Protein AF-A0A7R9B8L6-F1 (afdb_monomer)

Radius of gyration: 21.7 Å; Cα contacts (8 Å, |Δi|>4): 392; chains: 1; bounding box: 58×44×54 Å

Nearest PDB structures (foldseek):
  7kx8-assembly1_A  TM=9.632E-01  e=1.561E-07  Homo sapiens
  7kx6-assembly2_B  TM=9.162E-01  e=6.843E-08  Homo sapiens
  7uiq-assembly2_B  TM=9.372E-01  e=3.975E-07  Homo sapiens
  7uir-assembly2_B  TM=9.412E-01  e=2.309E-06  Homo sapiens
  4b0g-assembly1_A  TM=9.308E-01  e=1.765E-05  Homo sapiens

Structure (mmCIF, N/CA/C/O backbone):
data_AF-A0A7R9B8L6-F1
#
_entry.id   AF-A0A7R9B8L6-F1
#
loop_
_atom_site.group_PDB
_atom_site.id
_atom_site.type_symbol
_atom_site.label_atom_id
_atom_site.label_alt_id
_atom_site.label_comp_id
_atom_site.label_asym_id
_atom_site.label_entity_id
_atom_site.label_seq_id
_atom_site.pdbx_PDB_ins_code
_atom_site.Cartn_x
_atom_site.Cartn_y
_atom_site.Cartn_z
_atom_site.occupancy
_atom_site.B_iso_or_equiv
_atom_site.auth_seq_id
_atom_site.auth_comp_id
_atom_site.auth_asym_id
_atom_site.auth_atom_id
_atom_site.pdbx_PDB_model_num
ATOM 1 N N . MET A 1 1 ? -1.227 -9.528 -8.368 1.00 51.00 1 MET A N 1
ATOM 2 C CA . MET A 1 1 ? 0.057 -8.836 -8.130 1.00 51.00 1 MET A CA 1
ATOM 3 C C . MET A 1 1 ? 1.072 -9.884 -7.707 1.00 51.00 1 MET A C 1
ATOM 5 O O . MET A 1 1 ? 0.742 -10.692 -6.848 1.00 51.00 1 MET A O 1
ATOM 9 N N . ILE A 1 2 ? 2.234 -9.946 -8.355 1.00 60.56 2 ILE A N 1
ATOM 10 C CA . ILE A 1 2 ? 3.288 -10.919 -8.033 1.00 60.56 2 ILE A CA 1
ATOM 11 C C . ILE A 1 2 ? 4.348 -10.179 -7.220 1.00 60.56 2 ILE A C 1
ATOM 13 O O . ILE A 1 2 ? 4.865 -9.167 -7.683 1.00 60.56 2 ILE A O 1
ATOM 17 N N . PHE A 1 3 ? 4.664 -10.670 -6.021 1.00 65.38 3 PHE A N 1
ATOM 18 C CA . PHE A 1 3 ? 5.821 -10.190 -5.268 1.00 65.38 3 PHE A CA 1
ATOM 19 C C . PHE A 1 3 ? 7.019 -11.059 -5.609 1.00 65.38 3 PHE A C 1
ATOM 21 O O . PHE A 1 3 ? 6.990 -12.265 -5.368 1.00 65.38 3 PHE A O 1
ATOM 28 N N . SER A 1 4 ? 8.067 -10.439 -6.135 1.00 70.38 4 SER A N 1
ATOM 29 C CA . SER A 1 4 ? 9.362 -11.084 -6.299 1.00 70.38 4 SER A CA 1
ATOM 30 C C . SER A 1 4 ? 10.323 -10.484 -5.292 1.00 70.38 4 SER A C 1
ATOM 32 O O . SER A 1 4 ? 10.659 -9.305 -5.372 1.00 70.38 4 SER A O 1
ATOM 34 N N . GLU A 1 5 ? 10.734 -11.287 -4.317 1.00 77.81 5 GLU A N 1
ATOM 35 C CA . GLU A 1 5 ? 11.759 -10.873 -3.369 1.00 77.81 5 GLU A CA 1
ATOM 36 C C . GLU A 1 5 ? 13.133 -10.971 -4.036 1.00 77.81 5 GLU A C 1
ATOM 38 O O . GLU A 1 5 ? 13.531 -12.029 -4.533 1.00 77.81 5 GLU A O 1
ATOM 43 N N . MET A 1 6 ? 13.857 -9.855 -4.049 1.00 76.94 6 MET A N 1
ATOM 44 C CA . MET A 1 6 ? 15.183 -9.780 -4.643 1.00 76.94 6 MET A CA 1
ATOM 45 C C . MET A 1 6 ? 16.258 -10.182 -3.626 1.00 76.94 6 MET A C 1
ATOM 47 O O . MET A 1 6 ? 16.648 -9.389 -2.776 1.00 76.94 6 MET A O 1
ATOM 51 N N . ARG A 1 7 ? 16.726 -11.430 -3.708 1.00 80.81 7 ARG A N 1
ATOM 52 C CA . ARG A 1 7 ? 17.780 -12.029 -2.866 1.00 80.81 7 ARG A CA 1
ATOM 53 C C . ARG A 1 7 ? 19.149 -12.148 -3.555 1.00 80.81 7 ARG A C 1
ATOM 55 O O . ARG A 1 7 ? 20.151 -12.291 -2.867 1.00 80.81 7 ARG A O 1
ATOM 62 N N . LYS A 1 8 ? 19.189 -12.139 -4.890 1.00 84.62 8 LYS A N 1
ATOM 63 C CA . LYS A 1 8 ? 20.407 -12.065 -5.720 1.00 84.62 8 LYS A CA 1
ATOM 64 C C . LYS A 1 8 ? 20.845 -10.613 -5.952 1.00 84.62 8 LYS A C 1
ATOM 66 O O . LYS A 1 8 ? 20.026 -9.699 -5.877 1.00 84.62 8 LYS A O 1
ATOM 71 N N . ASP A 1 9 ? 22.109 -10.431 -6.325 1.00 85.94 9 ASP A N 1
ATOM 72 C CA . ASP A 1 9 ? 22.663 -9.115 -6.678 1.00 85.94 9 ASP A CA 1
ATOM 73 C C . ASP A 1 9 ? 22.137 -8.566 -8.010 1.00 85.94 9 ASP A C 1
ATOM 75 O O . ASP A 1 9 ? 22.170 -7.356 -8.225 1.00 85.94 9 ASP A O 1
ATOM 79 N N . GLU A 1 10 ? 21.624 -9.430 -8.889 1.00 92.06 10 GLU A N 1
ATOM 80 C CA . GLU A 1 10 ? 20.979 -9.057 -10.147 1.00 92.06 10 GLU A CA 1
ATOM 81 C C . GLU A 1 10 ? 19.772 -9.961 -10.429 1.00 92.06 10 GLU A C 1
ATOM 83 O O . GLU A 1 10 ? 19.809 -11.170 -10.185 1.00 92.06 10 GLU A O 1
ATOM 88 N N . TYR A 1 11 ? 18.710 -9.357 -10.962 1.00 94.06 11 TYR A N 1
ATOM 89 C CA . TYR A 1 11 ? 17.531 -10.033 -11.490 1.00 94.06 11 TYR A CA 1
ATOM 90 C C . TYR A 1 11 ? 17.242 -9.549 -12.902 1.00 94.06 11 TYR A C 1
ATOM 92 O O . TYR A 1 11 ? 17.032 -8.354 -13.117 1.00 94.06 11 TYR A O 1
ATOM 100 N N . CYS A 1 12 ? 17.155 -10.478 -13.851 1.00 94.75 12 CYS A N 1
ATOM 101 C CA . CYS A 1 12 ? 16.602 -10.187 -15.166 1.00 94.75 12 CYS A CA 1
ATOM 102 C C . CYS A 1 12 ? 15.072 -10.256 -15.141 1.00 94.75 12 CYS A C 1
ATOM 104 O O . CYS A 1 12 ? 14.489 -11.173 -14.554 1.00 94.75 12 CYS A O 1
ATOM 106 N N . VAL A 1 13 ? 14.430 -9.345 -15.872 1.00 94.12 13 VAL A N 1
ATOM 107 C CA . VAL A 1 13 ? 13.005 -9.387 -16.194 1.00 94.12 13 VAL A CA 1
ATOM 108 C C . VAL A 1 13 ? 12.822 -9.408 -17.707 1.00 94.12 13 VAL A C 1
ATOM 110 O O . VAL A 1 13 ? 13.434 -8.626 -18.438 1.00 94.12 13 VAL A O 1
ATOM 113 N N . GLY A 1 14 ? 11.950 -10.282 -18.199 1.00 93.31 14 GLY A N 1
ATOM 114 C CA . GLY A 1 14 ? 11.607 -10.323 -19.616 1.00 93.31 14 GLY A CA 1
ATOM 115 C C . GLY A 1 14 ? 10.613 -11.425 -19.951 1.00 93.31 14 GLY A C 1
ATOM 116 O O . GLY A 1 14 ? 10.022 -12.028 -19.057 1.00 93.31 14 GLY A O 1
ATOM 117 N N . ARG A 1 15 ? 10.393 -11.676 -21.244 1.00 90.88 15 ARG A N 1
ATOM 118 C CA . ARG A 1 15 ? 9.449 -12.722 -21.680 1.00 90.88 15 ARG A CA 1
ATOM 119 C C . ARG A 1 15 ? 10.023 -14.143 -21.638 1.00 90.88 15 ARG A C 1
ATOM 121 O O . ARG A 1 15 ? 9.255 -15.090 -21.716 1.00 90.88 15 ARG A O 1
ATOM 128 N N . GLU A 1 16 ? 11.347 -14.310 -21.569 1.00 89.38 16 GLU A N 1
ATOM 129 C CA . GLU A 1 16 ? 11.988 -15.634 -21.597 1.00 89.38 16 GLU A CA 1
ATOM 130 C C . GLU A 1 16 ? 13.433 -15.581 -21.071 1.00 89.38 16 GLU A C 1
ATOM 132 O O . GLU A 1 16 ? 14.156 -14.621 -21.332 1.00 89.38 16 GLU A O 1
ATOM 137 N N . GLY A 1 17 ? 13.894 -16.636 -20.388 1.00 89.50 17 GLY A N 1
ATOM 138 C CA . GLY A 1 17 ? 15.309 -16.784 -20.011 1.00 89.50 17 GLY A CA 1
ATOM 139 C C . GLY A 1 17 ? 15.802 -15.773 -18.967 1.00 89.50 17 GLY A C 1
ATOM 140 O O . GLY A 1 17 ? 16.981 -15.412 -18.972 1.00 89.50 17 GLY A O 1
ATOM 141 N N . CYS A 1 18 ? 14.897 -15.306 -18.103 1.00 92.12 18 CYS A N 1
ATOM 142 C CA . CYS A 1 18 ? 15.139 -14.338 -17.032 1.00 92.12 18 CYS A CA 1
ATOM 143 C C . CYS A 1 18 ? 14.616 -14.861 -15.690 1.00 92.12 18 CYS A C 1
ATOM 145 O O . CYS A 1 18 ? 13.819 -15.797 -15.657 1.00 92.12 18 CYS A O 1
ATOM 147 N N . ASP A 1 19 ? 15.063 -14.255 -14.587 1.00 92.69 19 ASP A N 1
ATOM 148 C CA . ASP A 1 19 ? 14.644 -14.633 -13.232 1.00 92.69 19 ASP A CA 1
ATOM 149 C C . ASP A 1 19 ? 13.149 -14.396 -13.005 1.00 92.69 19 ASP A C 1
ATOM 151 O O . ASP A 1 19 ? 12.487 -15.191 -12.340 1.00 92.69 19 ASP A O 1
ATOM 155 N N . LEU A 1 20 ? 12.615 -13.315 -13.581 1.00 90.44 20 LEU A N 1
ATOM 156 C CA . LEU A 1 20 ? 11.189 -13.029 -13.605 1.00 90.44 20 LEU A CA 1
ATOM 157 C C . LEU A 1 20 ? 10.683 -13.053 -15.046 1.00 90.44 20 LEU A C 1
ATOM 159 O O . LEU A 1 20 ? 11.009 -12.183 -15.859 1.00 90.44 20 LEU A O 1
ATOM 163 N N . ILE A 1 21 ? 9.871 -14.067 -15.340 1.00 89.88 21 ILE A N 1
ATOM 164 C CA . ILE A 1 21 ? 9.239 -14.254 -16.644 1.00 89.88 21 ILE A CA 1
ATOM 165 C C . ILE A 1 21 ? 7.840 -13.641 -16.607 1.00 89.88 21 ILE A C 1
ATOM 167 O O . ILE A 1 21 ? 7.003 -14.009 -15.782 1.00 89.88 21 ILE A O 1
ATOM 171 N N . LEU A 1 22 ? 7.595 -12.685 -17.500 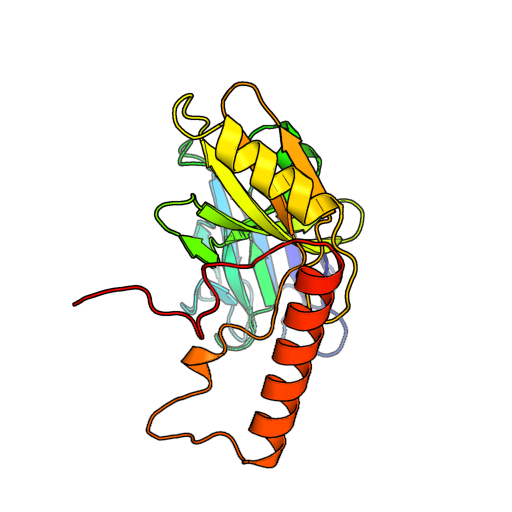1.00 86.19 22 LEU A N 1
ATOM 172 C CA . LEU A 1 22 ? 6.285 -12.061 -17.665 1.00 86.19 22 LEU A CA 1
ATOM 173 C C . LEU A 1 22 ? 5.303 -13.036 -18.345 1.00 86.19 22 LEU A C 1
ATOM 175 O O . LEU A 1 22 ? 5.695 -13.711 -19.296 1.00 86.19 22 LEU A O 1
ATOM 179 N N . PRO A 1 23 ? 4.032 -13.112 -17.902 1.00 76.12 23 PRO A N 1
ATOM 180 C CA . PRO A 1 23 ? 3.039 -13.999 -18.511 1.00 76.12 23 PRO A CA 1
ATOM 181 C C . PRO A 1 23 ? 2.788 -13.652 -19.991 1.00 76.12 23 PRO A C 1
ATOM 183 O O . PRO A 1 23 ? 2.851 -12.484 -20.373 1.00 76.12 23 PRO A O 1
ATOM 186 N N . GLU A 1 24 ? 2.460 -14.668 -20.801 1.00 60.25 24 GLU A N 1
ATOM 187 C CA . GLU A 1 24 ? 2.504 -14.734 -22.284 1.00 60.25 24 GLU A CA 1
ATOM 188 C C . GLU A 1 24 ? 1.758 -13.651 -23.105 1.00 60.25 24 GLU A C 1
ATOM 190 O O . GLU A 1 24 ? 1.757 -13.695 -24.332 1.00 60.25 24 GLU A O 1
ATOM 195 N N . LYS A 1 25 ? 1.160 -12.621 -22.498 1.00 57.03 25 LYS A N 1
ATOM 196 C CA . LYS A 1 25 ? 0.416 -11.561 -23.211 1.00 57.03 25 LYS A CA 1
ATOM 197 C C . LYS A 1 25 ? 1.256 -10.348 -23.634 1.00 57.03 25 LYS A C 1
ATOM 199 O O . LYS A 1 25 ? 0.701 -9.342 -24.063 1.00 57.03 25 LYS A O 1
ATOM 204 N N . THR A 1 26 ? 2.581 -10.419 -23.546 1.00 67.56 26 THR A N 1
ATOM 205 C CA . THR A 1 26 ? 3.478 -9.280 -23.791 1.00 67.56 26 THR A CA 1
ATOM 206 C C . THR A 1 26 ? 4.388 -9.498 -25.005 1.00 67.56 26 THR A C 1
ATOM 208 O O . THR A 1 26 ? 5.608 -9.414 -24.910 1.00 67.56 26 THR A O 1
ATOM 211 N N . ALA A 1 27 ? 3.823 -9.752 -26.193 1.00 69.12 27 ALA A N 1
ATOM 212 C CA . ALA A 1 27 ? 4.614 -9.964 -27.420 1.00 69.12 27 ALA A CA 1
ATOM 213 C C . ALA A 1 27 ? 5.632 -8.832 -27.703 1.00 69.12 27 ALA A C 1
ATOM 215 O O . ALA A 1 27 ? 6.720 -9.087 -28.225 1.00 69.12 27 ALA A O 1
ATOM 216 N N . ASN A 1 28 ? 5.308 -7.606 -27.274 1.00 86.75 28 ASN A N 1
ATOM 217 C CA . ASN A 1 28 ? 6.140 -6.409 -27.416 1.00 86.75 28 ASN A CA 1
ATOM 218 C C . ASN A 1 28 ? 7.217 -6.258 -26.324 1.00 86.75 28 ASN A C 1
ATOM 220 O O . ASN A 1 28 ? 7.986 -5.301 -26.346 1.00 86.75 28 ASN A O 1
ATOM 224 N N . VAL A 1 29 ? 7.317 -7.187 -25.376 1.00 90.69 29 VAL A N 1
ATOM 225 C CA . VAL A 1 29 ? 8.379 -7.208 -24.368 1.00 90.69 29 VAL A CA 1
ATOM 226 C C . VAL A 1 29 ? 9.552 -8.044 -24.889 1.00 90.69 29 VAL A C 1
ATOM 228 O O . VAL A 1 29 ? 9.390 -9.177 -25.341 1.00 90.69 29 VAL A O 1
ATOM 231 N N . SER A 1 30 ? 10.767 -7.495 -24.817 1.00 93.44 30 SER A N 1
ATOM 232 C CA . SER A 1 30 ? 12.005 -8.211 -25.150 1.00 93.44 30 SER A CA 1
ATOM 233 C C . SER A 1 30 ? 12.222 -9.483 -24.313 1.00 93.44 30 SER A C 1
ATOM 235 O O . SER A 1 30 ? 11.807 -9.565 -23.158 1.00 93.44 30 SER A O 1
ATOM 237 N N . ARG A 1 31 ? 12.950 -10.466 -24.878 1.00 92.50 31 ARG A N 1
ATOM 238 C CA . ARG A 1 31 ? 13.378 -11.699 -24.170 1.00 92.50 31 ARG A CA 1
ATOM 239 C C . ARG A 1 31 ? 14.024 -11.377 -22.827 1.00 92.50 31 ARG A C 1
ATOM 241 O O . ARG A 1 31 ? 13.544 -11.842 -21.805 1.00 92.50 31 ARG A O 1
ATOM 248 N N . LYS A 1 32 ? 15.017 -10.488 -22.858 1.00 94.38 32 LYS A N 1
ATOM 249 C CA . LYS A 1 32 ? 15.552 -9.774 -21.697 1.00 94.38 32 LYS A CA 1
ATOM 250 C C . LYS A 1 32 ? 15.162 -8.311 -21.861 1.00 94.38 32 LYS A C 1
ATOM 252 O O . LYS A 1 32 ? 15.563 -7.704 -22.852 1.00 94.38 32 LYS A O 1
ATOM 257 N N . HIS A 1 33 ? 14.310 -7.793 -20.985 1.00 95.62 33 HIS A N 1
ATOM 258 C CA . HIS A 1 33 ? 13.732 -6.456 -21.121 1.00 95.62 33 HIS A CA 1
ATOM 259 C C . HIS A 1 33 ? 14.502 -5.439 -20.291 1.00 95.62 33 HIS A C 1
ATOM 261 O O . HIS A 1 33 ? 15.013 -4.470 -20.833 1.00 95.62 33 HIS A O 1
ATOM 267 N N . PHE A 1 34 ? 14.665 -5.709 -19.003 1.00 96.94 34 PHE A N 1
ATOM 268 C CA . PHE A 1 34 ? 15.520 -4.931 -18.117 1.00 96.94 34 PHE A CA 1
ATOM 269 C C . PHE A 1 34 ? 16.146 -5.857 -17.076 1.00 96.94 34 PHE A C 1
ATOM 271 O O . PHE A 1 34 ? 15.701 -6.995 -16.895 1.00 96.94 34 PHE A O 1
ATOM 278 N N . SER A 1 35 ? 17.177 -5.381 -16.388 1.00 96.56 35 SER A N 1
ATOM 279 C CA . SER A 1 35 ? 17.629 -5.998 -15.145 1.00 96.56 35 SER A CA 1
ATOM 280 C C . SER A 1 35 ? 17.619 -4.992 -14.008 1.00 96.56 35 SER A C 1
ATOM 282 O O . SER A 1 35 ? 17.772 -3.789 -14.221 1.00 96.56 35 SER A O 1
ATOM 284 N N . VAL A 1 36 ? 17.393 -5.488 -12.796 1.00 95.62 36 VAL A N 1
ATOM 285 C CA . VAL A 1 36 ? 17.579 -4.716 -11.570 1.00 95.62 36 VAL A CA 1
ATOM 286 C C . VAL A 1 36 ? 18.743 -5.328 -10.823 1.00 95.62 36 VAL A C 1
ATOM 288 O O . VAL A 1 36 ? 18.747 -6.534 -10.573 1.00 95.62 36 VAL A O 1
ATOM 291 N N . SER A 1 37 ? 19.724 -4.509 -10.472 1.00 93.75 37 SER A N 1
ATOM 292 C CA . SER A 1 37 ? 20.927 -4.965 -9.790 1.00 93.75 37 SER A CA 1
ATOM 293 C C . SER A 1 37 ? 21.381 -4.003 -8.707 1.00 93.75 37 SER A C 1
ATOM 295 O O . SER A 1 37 ? 20.981 -2.836 -8.660 1.00 93.75 37 SER A O 1
ATOM 297 N N . ARG A 1 38 ? 22.214 -4.510 -7.799 1.00 89.31 38 ARG A N 1
ATOM 298 C CA . ARG A 1 38 ? 22.870 -3.709 -6.772 1.00 89.31 38 ARG A CA 1
ATOM 299 C C . ARG A 1 38 ? 24.265 -3.306 -7.245 1.00 89.31 38 ARG A C 1
ATOM 301 O O . ARG A 1 38 ? 25.116 -4.159 -7.466 1.00 89.31 38 ARG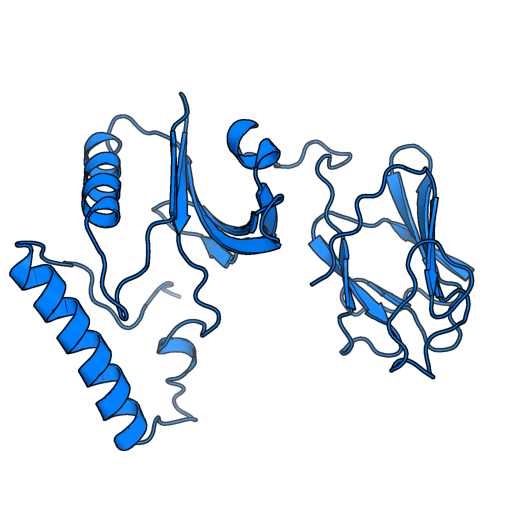 A O 1
ATOM 308 N N . VAL A 1 39 ? 24.508 -2.004 -7.357 1.00 88.38 39 VAL A N 1
ATOM 309 C CA . VAL A 1 39 ? 25.796 -1.418 -7.755 1.00 88.38 39 VAL A CA 1
ATOM 310 C C . VAL A 1 39 ? 26.192 -0.383 -6.707 1.00 88.38 39 VAL A C 1
ATOM 312 O O . VAL A 1 39 ? 25.434 0.548 -6.436 1.00 88.38 39 VAL A O 1
ATOM 315 N N . ASP A 1 40 ? 27.348 -0.571 -6.066 1.00 85.19 40 ASP A N 1
ATOM 316 C CA . ASP A 1 40 ? 27.893 0.326 -5.032 1.00 85.19 40 ASP A CA 1
ATOM 317 C C . ASP A 1 40 ? 26.889 0.679 -3.919 1.00 85.19 40 ASP A C 1
ATOM 319 O O . ASP A 1 40 ? 26.718 1.830 -3.515 1.00 85.19 40 ASP A O 1
ATOM 323 N N . GLY A 1 41 ? 26.150 -0.329 -3.447 1.00 79.25 41 GLY A N 1
ATOM 324 C CA . GLY A 1 41 ? 25.147 -0.169 -2.392 1.00 79.25 41 GLY A CA 1
ATOM 325 C C . GLY A 1 41 ? 23.833 0.480 -2.840 1.00 79.25 41 GLY A C 1
ATOM 326 O O . GLY A 1 41 ? 22.891 0.508 -2.048 1.00 79.25 41 GLY A O 1
ATOM 327 N N . ARG A 1 42 ? 23.727 0.931 -4.094 1.00 84.31 42 ARG A N 1
ATOM 328 C CA . ARG A 1 42 ? 22.505 1.476 -4.699 1.00 84.31 42 ARG A CA 1
ATOM 329 C C . ARG A 1 42 ? 21.834 0.426 -5.570 1.00 84.31 42 ARG A C 1
ATOM 331 O O . ARG A 1 42 ? 22.498 -0.435 -6.137 1.00 84.31 42 ARG A O 1
ATOM 338 N N . ILE A 1 43 ? 20.514 0.502 -5.677 1.00 90.25 43 ILE A N 1
ATOM 339 C CA . ILE A 1 43 ? 19.751 -0.367 -6.571 1.00 90.25 43 ILE A CA 1
ATOM 340 C C . ILE A 1 43 ? 19.503 0.406 -7.860 1.00 90.25 43 ILE A C 1
ATOM 342 O O . ILE A 1 43 ? 19.099 1.570 -7.824 1.00 90.25 43 ILE A O 1
ATOM 346 N N . VAL A 1 44 ? 19.807 -0.217 -8.991 1.00 94.62 44 VAL A N 1
ATOM 347 C CA . VAL A 1 44 ? 19.708 0.394 -10.314 1.00 94.62 44 VAL A CA 1
ATOM 348 C C . VAL A 1 44 ? 18.914 -0.500 -11.253 1.00 94.62 44 VAL A C 1
ATOM 350 O O . VAL A 1 44 ? 18.953 -1.724 -11.137 1.00 94.62 44 VAL A O 1
ATOM 353 N N . LEU A 1 45 ? 18.213 0.118 -12.197 1.00 97.56 45 LEU A N 1
ATOM 354 C CA . LEU A 1 45 ? 17.579 -0.544 -13.326 1.00 97.56 45 LEU A CA 1
ATOM 355 C C . LEU A 1 45 ? 18.409 -0.285 -14.575 1.00 97.56 45 LEU A C 1
ATOM 357 O O . LEU A 1 45 ? 18.717 0.869 -14.874 1.00 97.56 45 LEU A O 1
ATOM 361 N N . LYS A 1 46 ? 18.730 -1.344 -15.318 1.00 97.81 46 LYS A N 1
ATOM 362 C CA . LYS A 1 46 ? 19.343 -1.263 -16.643 1.00 97.81 46 LYS A CA 1
ATOM 363 C C . LYS A 1 46 ? 18.363 -1.725 -17.713 1.00 97.81 46 LYS A C 1
ATOM 365 O O . LYS A 1 46 ? 17.858 -2.844 -17.642 1.00 97.81 46 LYS A O 1
ATOM 370 N N . ASP A 1 47 ? 18.121 -0.873 -18.701 1.00 97.81 47 ASP A N 1
ATOM 371 C CA . ASP A 1 47 ? 17.187 -1.143 -19.791 1.00 97.81 47 ASP A CA 1
ATOM 372 C C . ASP A 1 47 ? 17.897 -1.824 -20.973 1.00 97.81 47 ASP A C 1
ATOM 374 O O . ASP A 1 47 ? 18.884 -1.321 -21.506 1.00 97.81 47 ASP A O 1
ATOM 378 N N . TRP A 1 48 ? 17.380 -2.977 -21.394 1.00 96.44 48 TRP A N 1
ATOM 379 C CA . TRP A 1 48 ? 17.836 -3.744 -22.562 1.00 96.44 48 TRP A CA 1
ATOM 380 C C . TRP A 1 48 ? 16.754 -3.835 -23.648 1.00 96.44 48 TRP A C 1
ATOM 382 O O . TRP A 1 48 ? 16.901 -4.557 -24.643 1.00 96.44 48 TRP A O 1
ATOM 392 N N . SER A 1 49 ? 15.627 -3.164 -23.431 1.00 95.75 49 SER A N 1
ATOM 393 C CA . SER A 1 49 ? 14.412 -3.328 -24.206 1.00 95.75 49 SER A CA 1
ATOM 394 C C . SER A 1 49 ? 14.535 -2.723 -25.605 1.00 95.75 49 SER A C 1
ATOM 396 O O . SER A 1 49 ? 15.360 -1.852 -25.877 1.00 95.75 49 SER A O 1
ATOM 398 N N . LEU A 1 50 ? 13.712 -3.232 -26.526 1.00 93.94 50 LEU A N 1
ATOM 399 C CA . LEU A 1 50 ? 13.565 -2.644 -27.860 1.00 93.94 50 LEU A CA 1
ATOM 400 C C . LEU A 1 50 ? 12.477 -1.566 -27.896 1.00 93.94 50 LEU A C 1
ATOM 402 O O . LEU A 1 50 ? 12.592 -0.624 -28.666 1.00 93.94 50 LEU A O 1
ATOM 406 N N . ASN A 1 51 ? 11.430 -1.744 -27.085 1.00 93.00 51 ASN A N 1
ATOM 407 C CA . ASN A 1 51 ? 10.220 -0.919 -27.090 1.00 93.00 51 ASN A CA 1
ATOM 408 C C . ASN A 1 51 ? 10.120 -0.000 -25.859 1.00 93.00 51 ASN A C 1
ATOM 410 O O . ASN A 1 51 ? 9.068 0.576 -25.624 1.00 93.00 51 ASN A O 1
ATOM 414 N N . GLY A 1 52 ? 11.191 0.110 -25.072 1.00 95.06 52 GLY A N 1
ATOM 415 C CA . GLY A 1 52 ? 11.295 1.040 -23.954 1.00 95.06 52 GLY A CA 1
ATOM 416 C C . GLY A 1 52 ? 10.932 0.439 -22.596 1.00 95.06 52 GLY A C 1
ATOM 417 O O . GLY A 1 52 ? 9.907 -0.231 -22.430 1.00 95.06 52 GLY A O 1
ATOM 418 N N . THR A 1 53 ? 11.771 0.751 -21.608 1.00 97.62 53 THR A N 1
ATOM 419 C CA . THR A 1 53 ? 11.447 0.673 -20.182 1.00 97.62 53 THR A CA 1
ATOM 420 C C . THR A 1 53 ? 11.279 2.090 -19.641 1.00 97.62 53 THR A C 1
ATOM 422 O O . THR A 1 53 ? 12.097 2.969 -19.917 1.00 97.62 53 THR A O 1
ATOM 425 N N . TYR A 1 54 ? 10.249 2.315 -18.830 1.00 97.81 54 TYR A N 1
ATOM 426 C CA . TYR A 1 54 ? 9.938 3.619 -18.250 1.00 97.81 54 TYR A CA 1
ATOM 427 C C . TYR A 1 54 ? 9.970 3.533 -16.727 1.00 97.81 54 TYR A C 1
ATOM 429 O O . TYR A 1 54 ? 9.389 2.616 -16.148 1.00 97.81 54 TYR A O 1
ATOM 437 N N . VAL A 1 55 ? 10.602 4.508 -16.076 1.00 97.38 55 VAL A N 1
ATOM 438 C CA . VAL A 1 55 ? 10.580 4.675 -14.616 1.00 97.38 55 VAL A CA 1
ATOM 439 C C . VAL A 1 55 ? 9.873 5.986 -14.297 1.00 97.38 55 VAL A C 1
ATOM 441 O O . VAL A 1 55 ? 10.274 7.045 -14.776 1.00 97.38 55 VAL A O 1
ATOM 444 N N . ASN A 1 56 ? 8.782 5.916 -13.530 1.00 94.31 56 ASN A N 1
ATOM 445 C CA . ASN A 1 56 ? 7.911 7.054 -13.208 1.00 94.31 56 ASN A CA 1
ATOM 446 C C . ASN A 1 56 ? 7.474 7.850 -14.458 1.00 94.31 56 ASN A C 1
ATOM 448 O O . ASN A 1 56 ? 7.449 9.077 -14.457 1.00 94.31 56 ASN A O 1
ATOM 452 N N . GLY A 1 57 ? 7.168 7.138 -15.550 1.00 94.31 57 GLY A N 1
ATOM 453 C CA . GLY A 1 57 ? 6.741 7.720 -16.829 1.00 94.31 57 GLY A CA 1
ATOM 454 C C . GLY A 1 57 ? 7.869 8.262 -17.715 1.00 94.31 57 GLY A C 1
ATOM 455 O O . GLY A 1 57 ? 7.614 8.596 -18.866 1.00 94.31 57 GLY A O 1
ATOM 456 N N . THR A 1 58 ? 9.111 8.314 -17.227 1.00 97.00 58 THR A N 1
ATOM 457 C CA . THR A 1 58 ? 10.270 8.755 -18.019 1.00 97.00 58 THR A CA 1
ATOM 458 C C . THR A 1 58 ? 10.963 7.556 -18.651 1.00 97.00 58 THR A C 1
ATOM 460 O O . THR A 1 58 ? 11.266 6.584 -17.958 1.00 97.00 58 THR A O 1
ATOM 463 N N . GLU A 1 59 ? 11.220 7.614 -19.958 1.00 97.44 59 GLU A N 1
ATOM 464 C CA . GLU A 1 59 ? 11.941 6.555 -20.670 1.00 97.44 59 GLU A CA 1
ATOM 465 C C . GLU A 1 59 ? 13.392 6.465 -20.182 1.00 97.44 59 GLU A C 1
ATOM 467 O O . GLU A 1 59 ? 14.094 7.473 -20.078 1.00 97.44 59 GLU A O 1
ATOM 472 N N . VAL A 1 60 ? 13.849 5.250 -19.878 1.00 97.94 60 VAL A N 1
ATOM 473 C CA . VAL A 1 60 ? 15.230 4.989 -19.449 1.00 97.94 60 VAL A CA 1
ATOM 474 C C . VAL A 1 60 ? 16.174 5.014 -20.649 1.00 97.94 60 VAL A C 1
ATOM 476 O O . VAL A 1 60 ? 17.231 5.650 -20.600 1.00 97.94 60 VAL A O 1
ATOM 479 N N . GLY A 1 61 ? 15.763 4.353 -21.732 1.00 96.62 61 GLY A N 1
ATOM 480 C CA . GLY A 1 61 ? 16.504 4.228 -22.978 1.00 96.62 61 GLY A CA 1
ATOM 481 C C . GLY A 1 61 ? 17.416 3.003 -22.994 1.00 96.62 61 GLY A C 1
ATOM 482 O O . GLY A 1 61 ? 18.072 2.664 -22.009 1.00 96.62 61 GLY A O 1
ATOM 483 N N . LYS A 1 62 ? 17.496 2.347 -24.151 1.00 96.81 62 LYS A N 1
ATOM 484 C CA . LYS A 1 62 ? 18.290 1.129 -24.331 1.00 96.81 62 LYS A CA 1
ATOM 485 C C . LYS A 1 62 ? 19.761 1.325 -23.935 1.00 96.81 62 LYS A C 1
ATOM 487 O O . LYS A 1 62 ? 20.384 2.328 -24.278 1.00 96.81 62 LYS A O 1
ATOM 492 N N . ASP A 1 63 ? 20.306 0.339 -23.225 1.00 96.56 63 ASP A N 1
ATOM 493 C CA . ASP A 1 63 ? 21.665 0.281 -22.671 1.00 96.56 63 ASP A CA 1
ATOM 494 C C . ASP A 1 63 ? 21.965 1.339 -21.591 1.00 96.56 63 ASP A C 1
ATOM 496 O O . ASP A 1 63 ? 23.105 1.455 -21.125 1.00 96.56 63 ASP A O 1
ATOM 500 N N . ARG A 1 64 ? 20.951 2.090 -21.143 1.00 97.88 64 ARG A N 1
ATOM 501 C CA . ARG A 1 64 ? 21.066 3.068 -20.057 1.00 97.88 64 ARG A CA 1
ATOM 502 C C . ARG A 1 64 ? 20.712 2.441 -18.716 1.00 97.88 64 ARG A C 1
ATOM 504 O O . ARG A 1 64 ? 19.970 1.465 -18.621 1.00 97.88 64 ARG A O 1
ATOM 511 N N . THR A 1 65 ? 21.246 3.060 -17.669 1.00 97.12 65 THR A N 1
ATOM 512 C CA . THR A 1 65 ? 21.021 2.674 -16.280 1.00 97.12 65 THR A CA 1
ATOM 513 C C . THR A 1 65 ? 20.501 3.870 -15.497 1.00 97.12 65 THR A C 1
ATOM 515 O O . THR A 1 65 ? 21.041 4.971 -15.620 1.00 97.12 65 THR A O 1
ATOM 518 N N . VAL A 1 66 ? 19.493 3.647 -14.658 1.00 96.88 66 VAL A N 1
ATOM 519 C CA . VAL A 1 66 ? 18.936 4.649 -13.740 1.00 96.88 66 VAL A CA 1
ATOM 520 C C . VAL A 1 66 ? 18.875 4.096 -12.314 1.00 96.88 66 VAL A C 1
ATOM 522 O O . VAL A 1 66 ? 18.684 2.893 -12.136 1.00 96.88 66 VAL A O 1
ATOM 525 N N . PRO A 1 67 ? 19.051 4.929 -11.275 1.00 94.56 67 PRO A N 1
ATOM 526 C CA . PRO A 1 67 ? 18.817 4.500 -9.900 1.00 94.56 67 PRO A CA 1
ATOM 527 C C . PRO A 1 67 ? 17.323 4.255 -9.660 1.00 94.56 67 PRO A C 1
ATOM 529 O O . PRO A 1 67 ? 16.503 5.055 -10.103 1.00 94.56 67 PRO A O 1
ATOM 532 N N . LEU A 1 68 ? 16.992 3.199 -8.915 1.00 92.31 68 LEU A N 1
ATOM 533 C CA . LEU A 1 68 ? 15.641 2.953 -8.412 1.00 92.31 68 LEU A CA 1
ATOM 534 C C . LEU A 1 68 ? 15.509 3.400 -6.954 1.00 92.31 68 LEU A C 1
ATOM 536 O O . LEU A 1 68 ? 16.405 3.194 -6.129 1.00 92.31 68 LEU A O 1
ATOM 540 N N . ARG A 1 69 ? 14.362 3.989 -6.631 1.00 89.31 69 ARG A N 1
ATOM 541 C CA . ARG A 1 69 ? 13.953 4.450 -5.302 1.00 89.31 69 ARG A CA 1
ATOM 542 C C . ARG A 1 69 ? 12.705 3.706 -4.848 1.00 89.31 69 ARG A C 1
ATOM 544 O O . ARG A 1 69 ? 11.947 3.200 -5.668 1.00 89.31 69 ARG A O 1
ATOM 551 N N . HIS A 1 70 ? 12.498 3.643 -3.531 1.00 85.56 70 HIS A N 1
ATOM 552 C CA . HIS A 1 70 ? 11.280 3.070 -2.960 1.00 85.56 70 HIS A CA 1
ATOM 553 C C . HIS A 1 70 ? 10.042 3.665 -3.651 1.00 85.56 70 HIS A C 1
ATOM 555 O O . HIS A 1 70 ? 9.968 4.880 -3.818 1.00 85.56 70 HIS A O 1
ATOM 561 N N . ASN A 1 71 ? 9.100 2.802 -4.031 1.00 88.00 71 ASN A N 1
ATOM 562 C CA . ASN A 1 71 ? 7.867 3.117 -4.746 1.00 88.00 71 ASN A CA 1
ATOM 563 C C . ASN A 1 71 ? 8.011 3.577 -6.213 1.00 88.00 71 ASN A C 1
ATOM 565 O O . ASN A 1 71 ? 7.014 3.977 -6.815 1.00 88.00 71 ASN A O 1
ATOM 569 N N . ASP A 1 72 ? 9.188 3.460 -6.837 1.00 92.19 72 ASP A N 1
ATOM 570 C CA . ASP A 1 72 ? 9.316 3.744 -8.271 1.00 92.19 72 ASP A CA 1
ATOM 571 C C . ASP A 1 72 ? 8.421 2.816 -9.110 1.00 92.19 72 ASP A C 1
ATOM 573 O O . ASP A 1 72 ? 8.448 1.587 -8.980 1.00 92.19 72 ASP A O 1
ATOM 577 N N . LEU A 1 73 ? 7.633 3.414 -10.003 1.00 92.31 73 LEU A N 1
ATOM 578 C CA . LEU A 1 73 ? 6.771 2.709 -10.945 1.00 92.31 73 LEU A CA 1
ATOM 579 C C . LEU A 1 73 ? 7.556 2.357 -12.204 1.00 92.31 73 LEU A C 1
ATOM 581 O O . LEU A 1 73 ? 8.065 3.245 -12.884 1.00 92.31 73 LEU A O 1
ATOM 585 N N . ILE A 1 74 ? 7.594 1.072 -12.549 1.00 95.38 74 ILE A N 1
ATOM 586 C CA . ILE A 1 74 ? 8.242 0.578 -13.765 1.00 95.38 74 ILE A CA 1
ATOM 587 C C . ILE A 1 74 ? 7.157 0.175 -14.762 1.00 95.38 74 ILE A C 1
ATOM 589 O O . ILE A 1 74 ? 6.340 -0.718 -14.498 1.00 95.38 74 ILE A O 1
ATOM 593 N N . ALA A 1 75 ? 7.160 0.828 -15.918 1.00 95.00 75 ALA A N 1
ATOM 594 C CA . ALA A 1 75 ? 6.295 0.518 -17.046 1.00 95.00 75 ALA A CA 1
ATOM 595 C C . ALA A 1 75 ? 7.115 -0.021 -18.226 1.00 95.00 75 ALA A C 1
ATOM 597 O O . ALA A 1 75 ? 8.301 0.278 -18.363 1.00 95.00 75 ALA A O 1
ATOM 598 N N . LEU A 1 76 ? 6.491 -0.861 -19.049 1.00 94.06 76 LEU A N 1
ATOM 599 C CA . LEU A 1 76 ? 7.140 -1.549 -20.170 1.00 94.06 76 LEU A CA 1
ATOM 600 C C . LEU A 1 76 ? 6.406 -1.211 -21.456 1.00 94.06 76 LEU A C 1
ATOM 602 O O . LEU A 1 76 ? 5.183 -1.197 -21.442 1.00 94.06 76 LEU A O 1
ATOM 606 N N . VAL A 1 77 ? 7.111 -1.046 -22.577 1.00 93.12 77 VAL A N 1
ATOM 607 C CA . VAL A 1 77 ? 6.528 -0.785 -23.914 1.00 93.12 77 VAL A CA 1
ATOM 608 C C . VAL A 1 77 ? 5.881 0.598 -24.061 1.00 93.12 77 VAL A C 1
ATOM 610 O O . VAL A 1 77 ? 6.012 1.219 -25.109 1.00 93.12 77 VAL A O 1
ATOM 613 N N . SER A 1 78 ? 5.178 1.087 -23.042 1.00 92.56 78 SER A N 1
ATOM 614 C CA . SER A 1 78 ? 4.643 2.445 -22.974 1.00 92.56 78 SER A CA 1
ATOM 615 C C . SER A 1 78 ? 4.581 2.920 -21.515 1.00 92.56 78 SER A C 1
ATOM 617 O O . SER A 1 78 ? 4.499 2.084 -20.605 1.00 92.56 78 SER A O 1
ATOM 619 N N . PRO A 1 79 ? 4.600 4.240 -21.250 1.00 92.31 79 PRO A N 1
ATOM 620 C CA . PRO A 1 79 ? 4.538 4.770 -19.887 1.00 92.31 79 PRO A CA 1
ATOM 621 C C . PRO A 1 79 ? 3.206 4.464 -19.171 1.00 92.31 79 PRO A C 1
ATOM 623 O O . PRO A 1 79 ? 3.149 4.473 -17.939 1.00 92.31 79 PRO A O 1
ATOM 626 N N . GLU A 1 80 ? 2.142 4.142 -19.911 1.00 91.25 80 GLU A N 1
ATOM 627 C CA . GLU A 1 80 ? 0.828 3.768 -19.375 1.00 91.25 80 GLU A CA 1
ATOM 628 C C . GLU A 1 80 ? 0.781 2.318 -18.867 1.00 91.25 80 GLU A C 1
ATOM 630 O O . GLU A 1 80 ? 0.003 2.008 -17.961 1.00 91.25 80 GLU A O 1
ATOM 635 N N . MET A 1 81 ? 1.620 1.419 -19.397 1.00 88.44 81 MET A N 1
ATOM 636 C CA . MET A 1 81 ? 1.657 0.003 -19.007 1.00 88.44 81 MET A CA 1
ATOM 637 C C . MET A 1 81 ? 2.477 -0.203 -17.720 1.00 88.44 81 MET A C 1
ATOM 639 O O . MET A 1 81 ? 3.506 -0.886 -17.689 1.00 88.44 81 MET A O 1
ATOM 643 N N . LYS A 1 82 ? 2.010 0.394 -16.618 1.00 89.69 82 LYS A N 1
ATOM 644 C CA . LYS A 1 82 ? 2.590 0.238 -15.273 1.00 89.69 82 LYS A CA 1
ATOM 645 C C . LYS A 1 82 ? 2.546 -1.233 -14.864 1.00 89.69 82 LYS A C 1
ATOM 647 O O . LYS A 1 82 ? 1.480 -1.783 -14.599 1.00 89.69 82 LYS A O 1
ATOM 652 N N . THR A 1 83 ? 3.711 -1.872 -14.838 1.00 88.44 83 THR A N 1
ATOM 653 C CA . T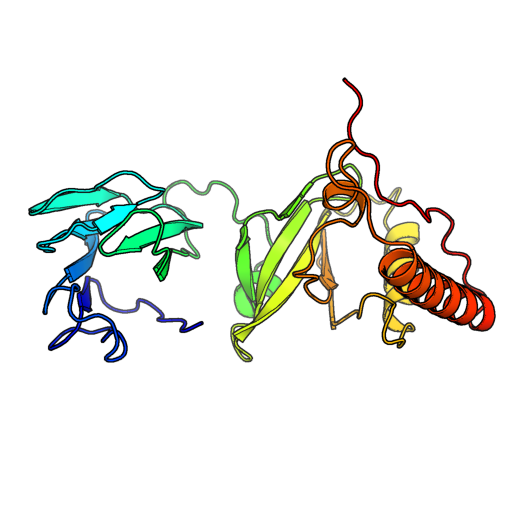HR A 1 83 ? 3.824 -3.326 -14.664 1.00 88.44 83 THR A CA 1
ATOM 654 C C . THR A 1 83 ? 4.359 -3.686 -13.284 1.00 88.44 83 THR A C 1
ATOM 656 O O . THR A 1 83 ? 3.882 -4.641 -12.671 1.00 88.44 83 THR A O 1
ATOM 659 N N . PHE A 1 84 ? 5.312 -2.908 -12.765 1.00 91.31 84 PHE A N 1
ATOM 660 C CA . PHE A 1 84 ? 5.902 -3.143 -11.451 1.00 91.31 84 PHE A CA 1
ATOM 661 C C . PHE A 1 84 ? 5.907 -1.881 -10.595 1.00 91.31 84 PHE A C 1
ATOM 663 O O . PHE A 1 84 ? 5.990 -0.764 -11.100 1.00 91.31 84 PHE A O 1
ATOM 670 N N . VAL A 1 85 ? 5.875 -2.094 -9.283 1.00 89.81 85 VAL A N 1
ATOM 671 C CA . VAL A 1 85 ? 6.281 -1.112 -8.276 1.00 89.81 85 VAL A CA 1
ATOM 672 C C . VAL A 1 85 ? 7.552 -1.664 -7.647 1.00 89.81 85 VAL A C 1
ATOM 674 O O . VAL A 1 85 ? 7.550 -2.796 -7.154 1.00 89.81 85 VAL A O 1
ATOM 677 N N . PHE A 1 86 ? 8.638 -0.902 -7.678 1.00 89.81 86 PHE A N 1
ATOM 678 C CA . PHE A 1 86 ? 9.850 -1.263 -6.966 1.00 89.81 86 PHE A CA 1
ATOM 679 C C . PHE A 1 86 ? 9.721 -0.851 -5.498 1.00 89.81 86 PHE A C 1
ATOM 681 O O . PHE A 1 86 ? 9.483 0.310 -5.185 1.00 89.81 86 PHE A O 1
ATOM 688 N N . MET A 1 87 ? 9.891 -1.799 -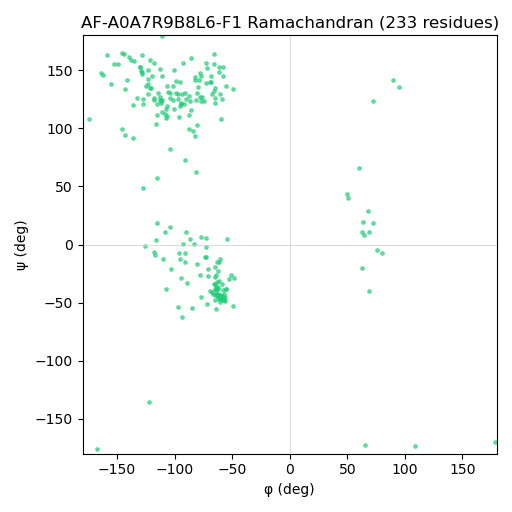4.580 1.00 85.56 87 MET A N 1
ATOM 689 C CA . MET A 1 87 ? 9.850 -1.538 -3.142 1.00 85.56 87 MET A CA 1
ATOM 690 C C . MET A 1 87 ? 11.157 -1.997 -2.508 1.00 85.56 87 MET A C 1
ATOM 692 O O . MET A 1 87 ? 11.581 -3.136 -2.700 1.00 85.56 87 MET A O 1
ATOM 696 N N . THR A 1 88 ? 11.775 -1.117 -1.724 1.00 78.38 88 THR A N 1
ATOM 697 C CA . THR A 1 88 ? 12.914 -1.459 -0.865 1.00 78.38 88 THR A CA 1
ATOM 698 C C . THR A 1 88 ? 12.506 -1.387 0.601 1.00 78.38 88 THR A C 1
ATOM 700 O O . THR A 1 88 ? 11.723 -0.520 0.974 1.00 78.38 88 THR A O 1
ATOM 703 N N . THR A 1 89 ? 13.058 -2.280 1.421 1.00 67.88 89 THR A N 1
ATOM 704 C CA . THR A 1 89 ? 12.945 -2.256 2.890 1.00 67.88 89 THR A CA 1
ATOM 705 C C . THR A 1 89 ? 14.109 -1.510 3.553 1.00 67.88 89 THR A C 1
ATOM 707 O O . THR A 1 89 ? 14.239 -1.522 4.771 1.00 67.88 89 THR A O 1
ATOM 710 N N . LYS A 1 90 ? 15.047 -0.981 2.755 1.00 63.06 90 LYS A N 1
ATOM 711 C CA . LYS A 1 90 ? 16.247 -0.260 3.197 1.00 63.06 90 LYS A CA 1
ATOM 712 C C . LYS A 1 90 ? 16.533 0.825 2.169 1.00 63.06 90 LYS A C 1
ATOM 714 O O . LYS A 1 90 ? 17.044 0.529 1.085 1.00 63.06 90 LYS A O 1
ATOM 719 N N . ASP A 1 91 ? 16.150 2.061 2.435 1.00 53.59 91 ASP A N 1
ATOM 720 C CA . ASP A 1 91 ? 16.546 3.161 1.568 1.00 53.59 91 ASP A CA 1
ATOM 721 C C . ASP A 1 91 ? 18.008 3.554 1.882 1.00 53.59 91 ASP A C 1
ATOM 723 O O . ASP A 1 91 ? 18.475 3.501 3.018 1.00 53.59 91 ASP A O 1
ATOM 727 N N . ALA A 1 92 ? 18.795 3.892 0.857 1.00 44.59 92 ALA A N 1
ATOM 728 C CA . ALA A 1 92 ? 20.239 4.136 0.997 1.00 44.59 92 ALA A CA 1
ATOM 729 C C . ALA A 1 92 ? 20.586 5.461 1.715 1.00 44.59 92 ALA A C 1
ATOM 731 O O . ALA A 1 92 ? 21.754 5.848 1.753 1.00 44.59 92 ALA A O 1
ATOM 732 N N . LYS A 1 93 ? 19.582 6.181 2.230 1.00 42.38 93 LYS A N 1
ATOM 733 C CA . LYS A 1 93 ? 19.731 7.458 2.937 1.00 42.38 93 LYS A CA 1
ATOM 734 C C . LYS A 1 93 ? 19.083 7.471 4.326 1.00 42.38 93 LYS A C 1
ATOM 736 O O . LYS A 1 93 ? 19.214 8.486 4.999 1.00 42.38 93 LYS A O 1
ATOM 741 N N . GLY A 1 94 ? 18.433 6.389 4.766 1.00 44.34 94 GLY A N 1
ATOM 742 C CA . GLY A 1 94 ? 17.711 6.379 6.040 1.00 44.34 94 GLY A CA 1
ATOM 743 C C . GLY A 1 94 ? 16.537 7.363 6.077 1.00 44.34 94 GLY A C 1
ATOM 744 O O . GLY A 1 94 ? 16.096 7.748 7.156 1.00 44.34 94 GLY A O 1
ATOM 745 N N . HIS A 1 95 ? 16.044 7.808 4.920 1.00 43.00 95 HIS A N 1
ATOM 746 C CA . HIS A 1 95 ? 14.870 8.657 4.837 1.00 43.00 95 HIS A CA 1
ATOM 747 C C . HIS A 1 95 ? 13.613 7.783 4.915 1.00 43.00 95 HIS A C 1
ATOM 749 O O . HIS A 1 95 ? 13.093 7.300 3.914 1.00 43.00 95 HIS A O 1
ATOM 755 N N . HIS A 1 96 ? 13.137 7.661 6.155 1.00 50.03 96 HIS A N 1
ATOM 756 C CA . HIS A 1 96 ? 11.751 7.416 6.549 1.00 50.03 96 HIS A CA 1
ATOM 757 C C . HIS A 1 96 ? 11.106 6.122 6.036 1.00 50.03 96 HIS A C 1
ATOM 759 O O . HIS A 1 96 ? 10.088 6.141 5.354 1.00 50.03 96 HIS A O 1
ATOM 765 N N . ASP A 1 97 ? 11.619 4.987 6.506 1.00 61.00 97 ASP A N 1
ATOM 766 C CA . ASP A 1 97 ? 10.733 3.901 6.941 1.00 61.00 97 ASP A CA 1
ATOM 767 C C . ASP A 1 97 ? 10.464 4.104 8.445 1.00 61.00 97 ASP A C 1
ATOM 769 O O . ASP A 1 97 ? 11.064 3.441 9.292 1.00 61.00 97 ASP A O 1
ATOM 773 N N . TYR A 1 98 ? 9.655 5.124 8.779 1.00 70.31 98 TYR A N 1
ATOM 774 C CA . TYR A 1 98 ? 9.316 5.502 10.168 1.00 70.31 98 TYR A CA 1
ATOM 775 C C . TYR A 1 98 ? 8.362 4.491 10.825 1.00 70.31 98 TYR A C 1
ATOM 777 O O . TYR A 1 98 ? 7.994 4.619 11.987 1.00 70.31 98 TYR A O 1
ATOM 785 N N . HIS A 1 99 ? 7.943 3.463 10.087 1.00 85.81 99 HIS A N 1
ATOM 786 C CA . HIS A 1 99 ? 7.093 2.434 10.648 1.00 85.81 99 HIS A CA 1
ATOM 787 C C . HIS A 1 99 ? 7.885 1.539 11.615 1.00 85.81 99 HIS A C 1
ATOM 789 O O . HIS A 1 99 ? 9.094 1.355 11.446 1.00 85.81 99 HIS A O 1
ATOM 795 N N . PRO A 1 100 ? 7.227 0.948 12.621 1.00 88.44 100 PRO A N 1
ATOM 796 C CA . PRO A 1 100 ? 7.871 0.002 13.519 1.00 88.44 100 PRO A CA 1
ATOM 797 C C . PRO A 1 100 ? 8.302 -1.280 12.804 1.00 88.44 100 PRO A C 1
ATOM 799 O O . PRO A 1 100 ? 7.725 -1.672 11.781 1.00 88.44 100 PRO A O 1
ATOM 802 N N . ASP A 1 101 ? 9.298 -1.971 13.353 1.00 87.94 101 ASP A N 1
ATOM 803 C CA . ASP A 1 101 ? 9.792 -3.223 12.775 1.00 87.94 101 ASP A CA 1
ATOM 804 C C . ASP A 1 101 ? 8.704 -4.308 12.770 1.00 87.94 101 ASP A C 1
ATOM 806 O O . ASP A 1 101 ? 8.590 -5.061 11.805 1.00 87.94 101 ASP A O 1
ATOM 810 N N . GLU A 1 102 ? 7.801 -4.303 13.752 1.00 91.50 102 GLU A N 1
ATOM 811 C CA . GLU A 1 102 ? 6.634 -5.185 13.832 1.00 91.50 102 GLU A CA 1
ATOM 812 C C . GLU A 1 102 ? 5.701 -5.039 12.618 1.00 91.50 102 GLU A C 1
ATOM 814 O O . GLU A 1 102 ? 5.101 -6.018 12.157 1.00 91.50 102 GLU A O 1
ATOM 819 N N . VAL A 1 103 ? 5.588 -3.823 12.069 1.00 92.12 103 VAL A N 1
ATOM 820 C CA . VAL A 1 103 ? 4.859 -3.577 10.819 1.00 92.12 103 VAL A CA 1
ATOM 821 C C . VAL A 1 103 ? 5.653 -4.144 9.652 1.00 92.12 103 VAL A C 1
ATOM 823 O O . VAL A 1 103 ? 5.114 -4.930 8.870 1.00 92.12 103 VAL A O 1
ATOM 826 N N . LYS A 1 104 ? 6.940 -3.798 9.541 1.00 87.19 104 LYS A N 1
ATOM 827 C CA . LYS A 1 104 ? 7.802 -4.215 8.423 1.00 87.19 104 LYS A CA 1
ATOM 828 C C . LYS A 1 104 ? 7.963 -5.723 8.340 1.00 87.19 104 LYS A C 1
ATOM 830 O O . LYS A 1 104 ? 8.120 -6.256 7.247 1.00 87.19 104 LYS A O 1
ATOM 835 N N . GLU A 1 105 ? 7.934 -6.446 9.450 1.00 89.06 105 GLU A N 1
ATOM 836 C CA . GLU A 1 105 ? 8.030 -7.905 9.457 1.00 89.06 105 GLU A CA 1
ATOM 837 C C . GLU A 1 105 ? 6.831 -8.562 8.766 1.00 89.06 105 GLU A C 1
ATOM 839 O O . GLU A 1 105 ? 6.992 -9.529 8.014 1.00 89.06 105 GLU A O 1
ATOM 844 N N . LYS A 1 106 ? 5.631 -8.006 8.961 1.00 91.44 106 LYS A N 1
ATOM 845 C CA . LYS A 1 106 ? 4.370 -8.547 8.432 1.00 91.44 106 LYS A CA 1
ATOM 846 C C . LYS A 1 106 ? 3.957 -7.937 7.092 1.00 91.44 106 LYS A C 1
ATOM 848 O O . LYS A 1 106 ? 3.315 -8.617 6.285 1.00 91.44 106 LYS A O 1
ATOM 853 N N . TYR A 1 107 ? 4.338 -6.690 6.833 1.00 91.25 107 TYR A N 1
ATOM 854 C CA . TYR A 1 107 ? 3.815 -5.880 5.739 1.00 91.25 107 TYR A CA 1
ATOM 855 C C . TYR A 1 107 ? 4.911 -5.278 4.867 1.00 91.25 107 TYR A C 1
ATOM 857 O O . TYR A 1 107 ? 6.013 -4.974 5.315 1.00 91.25 107 TYR A O 1
ATOM 865 N N . LEU A 1 108 ? 4.600 -5.116 3.583 1.00 88.88 108 LEU A N 1
ATOM 866 C CA . LEU A 1 108 ? 5.319 -4.219 2.686 1.00 88.88 108 LEU A CA 1
ATOM 867 C C . LEU A 1 108 ? 4.541 -2.912 2.636 1.00 88.88 108 LEU A C 1
ATOM 869 O O . LEU A 1 108 ? 3.434 -2.887 2.095 1.00 88.88 108 LEU A O 1
ATOM 873 N N . VAL A 1 109 ? 5.102 -1.861 3.224 1.00 88.81 109 VAL A N 1
ATOM 874 C CA . VAL A 1 109 ? 4.530 -0.519 3.147 1.00 88.81 109 VAL A CA 1
ATOM 875 C C . VAL A 1 109 ? 4.891 0.101 1.803 1.00 88.81 109 VAL A C 1
ATOM 877 O O . VAL A 1 109 ? 6.013 -0.063 1.329 1.00 88.81 109 VAL A O 1
ATOM 880 N N . SER A 1 110 ? 3.914 0.736 1.164 1.00 88.44 110 SER A N 1
ATOM 881 C CA . SER A 1 110 ? 4.040 1.360 -0.148 1.00 88.44 110 SER A CA 1
ATOM 882 C C . SER A 1 110 ? 3.675 2.846 -0.053 1.00 88.44 110 SER A C 1
ATOM 884 O O . SER A 1 110 ? 4.177 3.541 0.824 1.00 88.44 110 SER A O 1
ATOM 886 N N . PHE A 1 111 ? 2.883 3.374 -0.985 1.00 83.25 111 PHE A N 1
ATOM 887 C CA .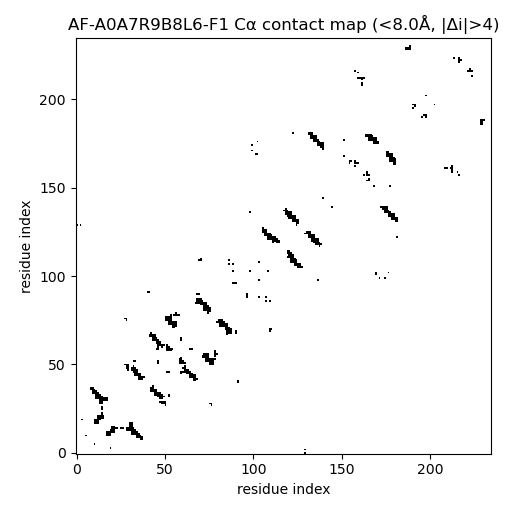 PHE A 1 111 ? 2.582 4.801 -1.070 1.00 8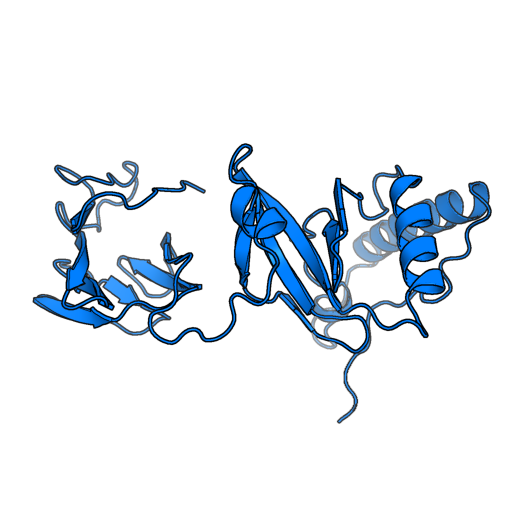3.25 111 PHE A CA 1
ATOM 888 C C . PHE A 1 111 ? 1.727 5.290 0.101 1.00 83.25 111 PHE A C 1
ATOM 890 O O . PHE A 1 111 ? 0.797 4.601 0.524 1.00 83.25 111 PHE A O 1
ATOM 897 N N . VAL A 1 112 ? 1.983 6.522 0.536 1.00 86.69 112 VAL A N 1
ATOM 898 C CA . VAL A 1 112 ? 1.036 7.293 1.348 1.00 86.69 112 VAL A CA 1
ATOM 899 C C . VAL A 1 112 ? -0.197 7.577 0.490 1.00 86.69 112 VAL A C 1
ATOM 901 O O . VAL A 1 112 ? -0.082 8.068 -0.632 1.00 86.69 112 VAL A O 1
ATOM 904 N N . ILE A 1 113 ? -1.370 7.217 1.003 1.00 86.00 113 ILE A N 1
ATOM 905 C CA . ILE A 1 113 ? -2.677 7.393 0.354 1.00 86.00 113 ILE A CA 1
ATOM 906 C C . ILE A 1 113 ? -3.533 8.462 1.039 1.00 86.00 113 ILE A C 1
ATOM 908 O O . ILE A 1 113 ? -4.538 8.885 0.476 1.00 86.00 113 ILE A O 1
ATOM 912 N N . GLY A 1 114 ? -3.140 8.911 2.231 1.00 82.94 114 GLY A N 1
ATOM 913 C CA . GLY A 1 114 ? -3.757 10.032 2.926 1.00 82.94 114 GLY A CA 1
ATOM 914 C C . GLY A 1 114 ? -2.859 10.542 4.046 1.00 82.94 114 GLY A C 1
ATOM 915 O O . GLY A 1 114 ? -2.128 9.772 4.661 1.00 82.94 114 GLY A O 1
ATOM 916 N N . GLU A 1 115 ? -2.913 11.838 4.317 1.00 80.56 115 GLU A N 1
ATOM 917 C CA . GLU A 1 115 ? -2.163 12.484 5.393 1.00 80.56 115 GLU A CA 1
ATOM 918 C C . GLU A 1 115 ? -3.044 13.574 6.007 1.00 80.56 115 GLU A C 1
ATOM 920 O O . GLU A 1 115 ? -3.704 14.324 5.286 1.00 80.56 115 GLU A O 1
ATOM 925 N N . GLY A 1 116 ? -3.113 13.634 7.335 1.00 70.62 116 GLY A N 1
ATOM 926 C CA . GLY A 1 116 ? -3.927 14.621 8.035 1.00 70.62 116 GLY A CA 1
ATOM 927 C C . GLY A 1 116 ? -3.607 14.692 9.523 1.00 70.62 116 GLY A C 1
ATOM 928 O O . GLY A 1 116 ? -2.726 13.993 10.017 1.00 70.62 116 GLY A O 1
ATOM 929 N N . GLY A 1 117 ? -4.362 15.510 10.261 1.00 68.38 117 GLY A N 1
ATOM 930 C CA . GLY A 1 117 ? -4.124 15.750 11.694 1.00 68.38 117 GLY A CA 1
ATOM 931 C C . GLY A 1 117 ? -4.226 14.511 12.595 1.00 68.38 117 GLY A C 1
ATOM 932 O O . GLY A 1 117 ? -3.800 14.558 13.740 1.00 68.38 117 GLY A O 1
ATOM 933 N N . TYR A 1 118 ? -4.758 13.399 12.080 1.00 71.50 118 TYR A N 1
ATOM 934 C CA . TYR A 1 118 ? -4.913 12.129 12.799 1.00 71.50 118 TYR A CA 1
ATOM 935 C C . TYR A 1 118 ? -3.873 11.074 12.396 1.00 71.50 118 TYR A C 1
ATOM 937 O O . TYR A 1 118 ? -4.079 9.889 12.663 1.00 71.50 118 TYR A O 1
ATOM 945 N N . GLY A 1 119 ? -2.801 11.486 11.715 1.00 82.38 119 GLY A N 1
ATOM 946 C CA . GLY A 1 119 ? -1.709 10.621 11.282 1.00 82.38 119 GLY A CA 1
ATOM 947 C C . GLY A 1 119 ? -1.666 10.366 9.775 1.00 82.38 119 GLY A C 1
ATOM 948 O O . GLY A 1 119 ? -2.410 10.948 8.979 1.00 82.38 119 GLY A O 1
ATOM 949 N N . GLN A 1 120 ? -0.759 9.474 9.390 1.00 88.44 120 GLN A N 1
ATOM 950 C CA . GLN A 1 120 ? -0.483 9.123 8.000 1.00 88.44 120 GLN A CA 1
ATOM 951 C C . GLN A 1 120 ? -1.153 7.797 7.643 1.00 88.44 120 GLN A C 1
ATOM 953 O O . GLN A 1 120 ? -1.082 6.837 8.405 1.00 88.44 120 GLN A O 1
ATOM 958 N N . VAL A 1 121 ? -1.773 7.718 6.469 1.00 90.56 121 VAL A N 1
ATOM 959 C CA . VAL A 1 121 ? -2.370 6.492 5.937 1.00 90.56 121 VAL A CA 1
ATOM 960 C C . VAL A 1 121 ? -1.582 6.024 4.721 1.00 90.56 121 VAL A C 1
ATOM 962 O O . VAL A 1 121 ? -1.492 6.742 3.727 1.00 90.56 121 VAL A O 1
ATOM 965 N N . SER A 1 122 ? -1.063 4.799 4.766 1.00 91.00 122 SER A N 1
ATOM 966 C CA . SER A 1 122 ? -0.270 4.195 3.689 1.00 91.00 122 SER A CA 1
ATOM 967 C C . SER A 1 122 ? -0.923 2.926 3.143 1.00 91.00 122 SER A C 1
ATOM 969 O O . SER A 1 122 ? -1.510 2.140 3.887 1.00 91.00 122 SER A O 1
ATOM 971 N N . LEU A 1 123 ? -0.795 2.687 1.836 1.00 90.81 123 LEU A N 1
ATOM 972 C CA . LEU A 1 123 ? -1.105 1.395 1.227 1.00 90.81 123 LEU A CA 1
ATOM 973 C C . LEU A 1 123 ? -0.081 0.370 1.707 1.00 90.81 123 LEU A C 1
ATOM 975 O O . LEU A 1 123 ? 1.126 0.578 1.570 1.00 90.81 123 LEU A O 1
ATOM 979 N N . VAL A 1 124 ? -0.554 -0.771 2.197 1.00 92.62 124 VAL A N 1
ATOM 980 C CA . VAL A 1 124 ? 0.317 -1.870 2.612 1.00 92.62 124 VAL A CA 1
ATOM 981 C C . VAL A 1 124 ? -0.118 -3.195 2.014 1.00 92.62 124 VAL A C 1
ATOM 983 O O . VAL A 1 124 ? -1.295 -3.435 1.739 1.00 92.62 124 VAL A O 1
ATOM 986 N N . PHE A 1 125 ? 0.848 -4.090 1.843 1.00 91.50 125 PHE A N 1
ATOM 987 C CA . PHE A 1 125 ? 0.615 -5.446 1.373 1.00 91.50 125 PHE A CA 1
ATOM 988 C C . PHE A 1 125 ? 1.043 -6.452 2.425 1.00 91.50 125 PHE A C 1
ATOM 990 O O . PHE A 1 125 ? 2.185 -6.456 2.880 1.00 91.50 125 PHE A O 1
ATOM 997 N N . ASP A 1 126 ? 0.133 -7.349 2.780 1.00 92.62 126 ASP A N 1
ATOM 998 C CA . ASP A 1 126 ? 0.433 -8.469 3.661 1.00 92.62 126 ASP A CA 1
ATOM 999 C C . ASP A 1 126 ? 1.442 -9.410 2.986 1.00 92.62 126 ASP A C 1
ATOM 1001 O O . ASP A 1 126 ? 1.195 -9.946 1.900 1.00 92.62 126 ASP A O 1
ATOM 1005 N N . LYS A 1 127 ? 2.598 -9.629 3.620 1.00 89.44 127 LYS A N 1
ATOM 1006 C CA . LYS A 1 127 ? 3.667 -10.465 3.056 1.00 89.44 127 LYS A CA 1
ATOM 1007 C C . LYS A 1 127 ? 3.260 -11.930 2.908 1.00 89.44 127 LYS A C 1
ATOM 1009 O O . LYS A 1 127 ? 3.784 -12.603 2.021 1.00 89.44 127 LYS A O 1
ATOM 1014 N N . LYS A 1 128 ? 2.336 -12.423 3.737 1.00 90.81 128 LYS A N 1
ATOM 1015 C CA . LYS A 1 128 ? 1.840 -13.804 3.693 1.00 90.81 128 LYS A CA 1
ATOM 1016 C C . LYS A 1 128 ? 0.707 -13.943 2.685 1.00 90.81 128 LYS A C 1
ATOM 1018 O O . LYS A 1 128 ? 0.781 -14.781 1.792 1.00 90.81 128 LYS A O 1
ATOM 1023 N N . THR A 1 129 ? -0.333 -13.119 2.815 1.00 91.19 129 THR A N 1
ATOM 1024 C CA . THR A 1 129 ? -1.578 -13.281 2.040 1.00 91.19 129 THR A CA 1
ATOM 1025 C C . THR A 1 129 ? -1.585 -12.521 0.720 1.00 91.19 129 THR A C 1
ATOM 1027 O O . THR A 1 129 ? -2.423 -12.789 -0.137 1.00 91.19 129 THR A O 1
ATOM 1030 N N . ARG A 1 130 ? -0.655 -11.575 0.541 1.00 86.88 130 ARG A N 1
ATOM 1031 C CA . ARG A 1 130 ? -0.541 -10.688 -0.629 1.00 86.88 130 ARG A CA 1
ATOM 1032 C C . ARG A 1 130 ? -1.742 -9.758 -0.829 1.00 86.88 130 ARG A C 1
ATOM 1034 O O . ARG A 1 130 ? -1.841 -9.107 -1.868 1.00 86.88 130 ARG A O 1
ATOM 1041 N N . LYS A 1 131 ? -2.636 -9.677 0.161 1.00 91.56 131 LYS A N 1
ATOM 1042 C CA . LYS A 1 131 ? -3.786 -8.769 0.166 1.00 91.56 131 LYS A CA 1
ATOM 1043 C C . LYS A 1 131 ? -3.358 -7.342 0.516 1.00 91.56 131 LYS A C 1
ATOM 1045 O O . LYS A 1 131 ? -2.415 -7.146 1.286 1.00 91.56 131 LYS A O 1
ATOM 1050 N N . LYS A 1 132 ? -4.066 -6.372 -0.067 1.00 92.75 132 LYS A N 1
ATOM 1051 C CA . LYS A 1 132 ? -3.914 -4.935 0.194 1.00 92.75 132 LYS A CA 1
ATOM 1052 C C . LYS A 1 132 ? -4.687 -4.526 1.442 1.00 92.75 132 LYS A C 1
ATOM 1054 O O . LYS A 1 132 ? -5.793 -5.020 1.652 1.00 92.75 132 LYS A O 1
ATOM 1059 N N . TYR A 1 133 ? -4.126 -3.590 2.193 1.00 95.25 133 TYR A N 1
ATOM 1060 C CA . TYR A 1 133 ? -4.742 -2.948 3.351 1.00 95.25 133 TYR A CA 1
ATOM 1061 C C . TYR A 1 133 ? -4.334 -1.473 3.405 1.00 95.25 133 TYR A C 1
ATOM 1063 O O . TYR A 1 133 ? -3.365 -1.073 2.755 1.00 95.25 133 TYR A O 1
ATOM 1071 N N . ALA A 1 134 ? -5.059 -0.685 4.189 1.00 94.44 134 ALA A N 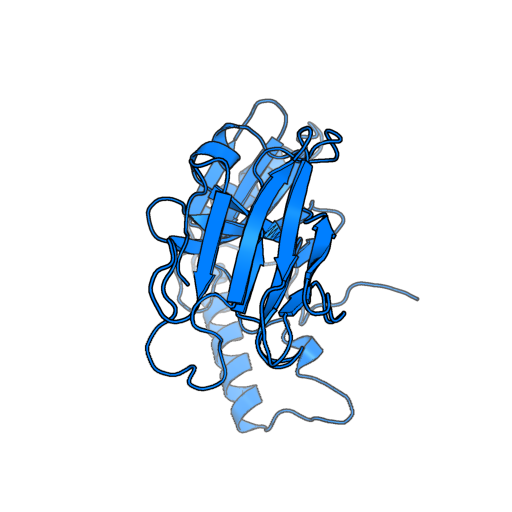1
ATOM 1072 C CA . ALA A 1 134 ? -4.658 0.658 4.582 1.00 94.44 134 ALA A CA 1
ATOM 1073 C C . ALA A 1 134 ? -4.048 0.607 5.990 1.00 94.44 134 ALA A C 1
ATOM 1075 O O . ALA A 1 134 ? -4.626 0.010 6.896 1.00 94.44 134 ALA A O 1
ATOM 1076 N N . LEU A 1 135 ? -2.876 1.209 6.174 1.00 94.62 135 LEU A N 1
ATOM 1077 C CA . LEU A 1 135 ? -2.208 1.359 7.466 1.00 94.62 135 LEU A CA 1
ATOM 1078 C C . LEU A 1 135 ? -2.321 2.812 7.911 1.00 94.62 135 LEU A C 1
ATOM 1080 O O . LEU A 1 135 ? -1.657 3.657 7.323 1.00 94.62 135 LEU A O 1
ATOM 1084 N N . LYS A 1 136 ? -3.108 3.090 8.953 1.00 92.81 136 LYS A N 1
ATOM 1085 C CA . LYS A 1 136 ? -3.103 4.383 9.651 1.00 92.81 136 LYS A CA 1
ATOM 1086 C C . LYS A 1 136 ? -2.036 4.339 10.747 1.00 92.81 136 LYS A C 1
ATOM 1088 O O . LYS A 1 136 ? -2.159 3.575 11.703 1.00 92.81 136 LYS A O 1
ATOM 1093 N N . TYR A 1 137 ? -0.981 5.120 10.564 1.00 91.94 137 TYR A N 1
ATOM 1094 C CA . TYR A 1 137 ? 0.124 5.313 11.490 1.00 91.94 137 TYR A CA 1
ATOM 1095 C C . TYR A 1 137 ? -0.099 6.586 12.307 1.00 91.94 137 TYR A C 1
ATOM 1097 O O . TYR A 1 137 ? -0.271 7.664 11.734 1.00 91.94 137 TYR A O 1
ATOM 1105 N N . VAL A 1 138 ? -0.079 6.457 13.631 1.00 89.88 138 VAL A N 1
ATOM 1106 C CA . VAL A 1 138 ? -0.244 7.571 14.568 1.00 89.88 138 VAL A CA 1
ATOM 1107 C C . VAL A 1 138 ? 0.844 7.488 15.631 1.00 89.88 138 VAL A C 1
ATOM 1109 O O . VAL A 1 138 ? 0.998 6.449 16.272 1.00 89.88 138 VAL A O 1
ATOM 1112 N N . GLU A 1 139 ? 1.598 8.566 15.823 1.00 88.69 139 GLU A N 1
ATOM 1113 C CA . GLU A 1 139 ? 2.509 8.691 16.964 1.00 88.69 139 GLU A CA 1
ATOM 1114 C C . GLU A 1 139 ? 1.696 8.834 18.249 1.00 88.69 139 GLU A C 1
ATOM 1116 O O . GLU A 1 139 ? 0.648 9.484 18.272 1.00 88.69 139 GLU A O 1
ATOM 1121 N N . LYS A 1 140 ? 2.148 8.187 19.319 1.00 87.94 140 LYS A N 1
ATOM 1122 C CA . LYS A 1 140 ? 1.473 8.289 20.604 1.00 87.94 140 LYS A CA 1
ATOM 1123 C C . LYS A 1 140 ? 1.761 9.637 21.232 1.00 87.94 140 LYS A C 1
ATOM 1125 O O . LYS A 1 140 ? 2.906 9.977 21.514 1.00 87.94 140 LYS A O 1
ATOM 1130 N N . ASP A 1 141 ? 0.683 10.339 21.520 1.00 86.19 141 ASP A N 1
ATOM 1131 C CA . ASP A 1 141 ? 0.676 11.508 22.374 1.00 86.19 141 ASP A CA 1
ATOM 1132 C C . ASP A 1 141 ? -0.227 11.189 23.582 1.00 86.19 141 ASP A C 1
ATOM 1134 O O . ASP A 1 141 ? -1.386 10.796 23.383 1.00 86.19 141 ASP A O 1
ATOM 1138 N N . PRO A 1 142 ? 0.286 11.305 24.827 1.00 84.38 142 PRO A N 1
ATOM 1139 C CA . PRO A 1 142 ? -0.488 11.063 26.042 1.00 84.38 142 PRO A CA 1
ATOM 1140 C C . PRO A 1 142 ? -1.818 11.825 26.103 1.00 84.38 142 PRO A C 1
ATOM 1142 O O . PRO A 1 142 ? -2.746 11.366 26.765 1.00 84.38 142 PRO A O 1
ATOM 1145 N N . GLU A 1 143 ? -1.936 12.968 25.421 1.00 83.75 143 GLU A N 1
ATOM 1146 C CA . GLU A 1 143 ? -3.168 13.762 25.392 1.00 83.75 143 GLU A CA 1
ATOM 1147 C C . GLU A 1 143 ? -4.295 13.099 24.580 1.00 83.75 143 GLU A C 1
ATOM 1149 O O . GLU A 1 143 ? -5.475 13.324 24.862 1.00 83.75 143 GLU A O 1
ATOM 1154 N N . ILE A 1 144 ? -3.958 12.264 23.589 1.00 82.00 144 ILE A N 1
ATOM 1155 C CA . ILE A 1 144 ? -4.927 11.647 22.664 1.00 82.00 144 ILE A CA 1
ATOM 1156 C C . ILE A 1 144 ? -4.977 10.117 22.751 1.00 82.00 144 ILE A C 1
ATOM 1158 O O . ILE A 1 144 ? -5.877 9.519 22.155 1.00 82.00 144 ILE A O 1
ATOM 1162 N N . GLU A 1 145 ? -4.054 9.473 23.476 1.00 82.88 145 GLU A N 1
ATOM 1163 C CA . GLU A 1 145 ? -3.927 8.008 23.529 1.00 82.88 145 GLU A CA 1
ATOM 1164 C C . GLU A 1 145 ? -5.230 7.323 23.973 1.00 82.88 145 GLU A C 1
ATOM 1166 O O . GLU A 1 145 ? -5.683 6.389 23.310 1.00 82.88 145 GLU A O 1
ATOM 1171 N N . ASP A 1 146 ? -5.892 7.826 25.021 1.00 86.25 146 ASP A N 1
ATOM 1172 C CA . ASP A 1 146 ? -7.163 7.267 25.508 1.00 86.25 146 ASP A CA 1
ATOM 1173 C C . ASP A 1 146 ? -8.275 7.344 24.451 1.00 86.25 146 ASP A C 1
ATOM 1175 O O . ASP A 1 146 ? -9.022 6.383 24.233 1.00 86.25 146 ASP A O 1
ATOM 1179 N N . SER A 1 147 ? -8.371 8.483 23.759 1.00 85.00 147 SER A N 1
ATOM 1180 C CA . SER A 1 147 ? -9.351 8.698 22.690 1.00 85.00 147 SER A CA 1
ATOM 1181 C C . SER A 1 147 ? -9.091 7.760 21.509 1.00 85.00 147 SER A C 1
ATOM 1183 O O . SER A 1 147 ? -10.011 7.124 20.990 1.00 85.00 147 SER A O 1
ATOM 1185 N N . LEU A 1 148 ? -7.824 7.611 21.123 1.00 83.88 148 LEU A N 1
ATOM 1186 C CA . LEU A 1 148 ? -7.411 6.761 20.014 1.00 83.88 148 LEU A CA 1
ATOM 1187 C C . LEU A 1 148 ? -7.603 5.269 20.327 1.00 83.88 148 LEU A C 1
ATOM 1189 O O . LEU A 1 148 ? -8.081 4.508 19.487 1.00 83.88 148 LEU A O 1
ATOM 1193 N N . MET A 1 149 ? -7.308 4.838 21.554 1.00 87.50 149 MET A N 1
ATOM 1194 C CA . MET A 1 149 ? -7.577 3.469 21.999 1.00 87.50 149 MET A CA 1
ATOM 1195 C C . MET A 1 149 ? -9.079 3.169 22.058 1.00 87.50 149 MET A C 1
ATOM 1197 O O . MET A 1 149 ? -9.496 2.049 21.745 1.00 87.50 149 MET A O 1
ATOM 1201 N N . MET A 1 150 ? -9.908 4.161 22.398 1.00 87.12 150 MET A N 1
ATOM 1202 C CA . MET A 1 150 ? -11.362 4.036 22.308 1.00 87.12 150 MET A CA 1
ATOM 1203 C C . MET A 1 150 ? -11.837 3.901 20.852 1.00 87.12 150 MET A C 1
ATOM 1205 O O . MET A 1 150 ? -12.671 3.037 20.577 1.00 87.12 150 MET A O 1
ATOM 1209 N N . GLU A 1 151 ? -11.285 4.680 19.912 1.00 85.44 151 GLU A N 1
ATOM 1210 C CA . GLU A 1 151 ? -11.557 4.545 18.467 1.00 85.44 151 GLU A CA 1
ATOM 1211 C C . GLU A 1 151 ? -11.242 3.123 17.984 1.00 85.44 151 GLU A C 1
ATOM 1213 O O . GLU A 1 151 ? -12.086 2.467 17.372 1.00 85.44 151 GLU A O 1
ATOM 1218 N N . VAL A 1 152 ? -10.067 2.595 18.336 1.00 90.25 152 VAL A N 1
ATOM 1219 C CA . VAL A 1 152 ? -9.675 1.226 17.976 1.00 90.25 152 VAL A CA 1
ATOM 1220 C C . VAL A 1 152 ? -10.632 0.190 18.566 1.00 90.25 152 VAL A C 1
ATOM 1222 O O . VAL A 1 152 ? -11.039 -0.742 17.871 1.00 90.25 152 VAL A O 1
ATOM 1225 N N . LY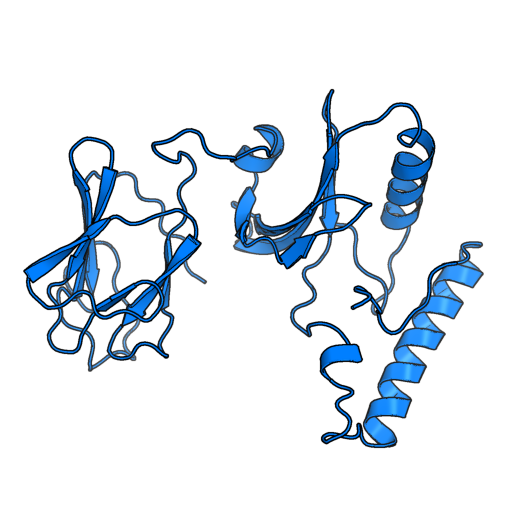S A 1 153 ? -11.026 0.350 19.833 1.00 91.62 153 LYS A N 1
ATOM 1226 C CA . LYS A 1 153 ? -11.965 -0.562 20.496 1.00 91.62 153 LYS A CA 1
ATOM 1227 C C . LYS A 1 153 ? -13.337 -0.562 19.824 1.00 91.62 153 LYS A C 1
ATOM 1229 O O . LYS A 1 153 ? -13.976 -1.614 19.771 1.00 91.62 153 LYS A O 1
ATOM 1234 N N . ILE A 1 154 ? -13.791 0.594 19.342 1.00 90.75 154 ILE A N 1
ATOM 1235 C CA . ILE A 1 154 ? -15.016 0.707 18.550 1.00 90.75 154 ILE A CA 1
ATOM 1236 C C . ILE A 1 154 ? -14.840 -0.062 17.241 1.00 90.75 154 ILE A C 1
ATOM 1238 O O . ILE A 1 154 ? -15.611 -0.982 16.991 1.00 90.75 154 ILE A O 1
ATOM 1242 N N . LEU A 1 155 ? -13.799 0.244 16.461 1.00 90.94 155 LEU A N 1
ATOM 1243 C CA . LEU A 1 155 ? -13.537 -0.381 15.158 1.00 90.94 155 LEU A CA 1
ATOM 1244 C C . LEU A 1 155 ? -13.458 -1.914 15.231 1.00 90.94 155 LEU A C 1
ATOM 1246 O O . LEU A 1 155 ? -13.978 -2.595 14.354 1.00 90.94 155 LEU A O 1
ATOM 1250 N N . GLN A 1 156 ? -12.867 -2.462 16.295 1.00 92.94 156 GLN A N 1
ATOM 1251 C CA . GLN A 1 156 ? -12.761 -3.909 16.527 1.00 92.94 156 GLN A CA 1
ATOM 1252 C C . GLN A 1 156 ? -14.103 -4.637 16.676 1.00 92.94 156 GLN A C 1
ATOM 1254 O O . GLN A 1 156 ? -14.154 -5.851 16.495 1.00 92.94 156 GLN A O 1
ATOM 1259 N N . GLN A 1 157 ? -15.168 -3.930 17.053 1.00 92.56 157 GLN A N 1
ATOM 1260 C CA . GLN A 1 157 ? -16.493 -4.513 17.291 1.00 92.56 157 GLN A CA 1
ATOM 1261 C C . GLN A 1 157 ? -17.414 -4.403 16.072 1.00 92.56 157 GLN A C 1
ATOM 1263 O O . GLN A 1 157 ? -18.516 -4.948 16.095 1.00 92.56 157 GLN A O 1
ATOM 1268 N N . LEU A 1 158 ? -16.986 -3.689 15.026 1.00 93.38 158 LEU A N 1
ATOM 1269 C CA . LEU A 1 158 ? -17.802 -3.445 13.844 1.00 93.38 158 LEU A CA 1
ATOM 1270 C C . LEU A 1 158 ? -17.636 -4.578 12.832 1.00 93.38 158 LEU A C 1
ATOM 1272 O O . LEU A 1 158 ? -16.531 -4.906 12.407 1.00 93.38 158 LEU A O 1
ATOM 1276 N N . ASP A 1 159 ? -18.764 -5.128 12.406 1.00 93.94 159 ASP A N 1
ATOM 1277 C CA . ASP A 1 159 ? -18.858 -6.116 11.340 1.00 93.94 159 ASP A CA 1
ATOM 1278 C C . ASP A 1 159 ? -20.125 -5.847 10.525 1.00 93.94 159 ASP A C 1
ATOM 1280 O O . ASP A 1 159 ? -21.239 -6.224 10.899 1.00 93.94 159 ASP A O 1
ATOM 1284 N N . HIS A 1 160 ? -19.965 -5.091 9.439 1.00 93.50 160 HIS A N 1
ATOM 1285 C CA . HIS A 1 160 ? -21.055 -4.722 8.546 1.00 93.50 160 HIS A CA 1
ATOM 1286 C C . HIS A 1 160 ? -20.506 -4.422 7.141 1.00 93.50 160 HIS A C 1
ATOM 1288 O O . HIS A 1 160 ? -19.509 -3.716 7.026 1.00 93.50 160 HIS A O 1
ATOM 1294 N N . PRO A 1 161 ? -21.164 -4.864 6.051 1.00 92.44 161 PRO A N 1
ATOM 1295 C CA . PRO A 1 161 ? -20.633 -4.768 4.681 1.00 92.44 161 PRO A CA 1
ATOM 1296 C C . PRO A 1 161 ? -20.417 -3.342 4.149 1.00 92.44 161 PRO A C 1
ATOM 1298 O O . PRO A 1 161 ? -19.763 -3.166 3.126 1.00 92.44 161 PRO A O 1
ATOM 1301 N N . PHE A 1 162 ? -20.995 -2.331 4.802 1.00 91.12 162 PHE A N 1
ATOM 1302 C CA . PHE A 1 162 ? -20.837 -0.911 4.451 1.00 91.12 162 PHE A CA 1
ATOM 1303 C C . PHE A 1 162 ? -20.112 -0.104 5.542 1.00 91.12 162 PHE A C 1
ATOM 1305 O O . PHE A 1 162 ? -20.241 1.115 5.598 1.00 91.12 162 PHE A O 1
ATOM 1312 N N . VAL A 1 163 ? -19.396 -0.784 6.443 1.00 91.12 163 VAL A N 1
ATOM 1313 C CA . VAL A 1 163 ? -18.528 -0.176 7.458 1.00 91.12 163 VAL A CA 1
ATOM 1314 C C . VAL A 1 163 ? -17.129 -0.739 7.278 1.00 91.12 163 VAL A C 1
ATOM 1316 O O . VAL A 1 163 ? -16.980 -1.939 7.066 1.00 91.12 163 VAL A O 1
ATOM 1319 N N . ILE A 1 164 ? -16.120 0.127 7.383 1.00 90.81 164 ILE A N 1
ATOM 1320 C CA . ILE A 1 164 ? -14.738 -0.271 7.144 1.00 90.81 164 ILE A CA 1
ATOM 1321 C C . ILE A 1 164 ? -14.305 -1.394 8.097 1.00 90.81 164 ILE A C 1
ATOM 1323 O O . ILE A 1 164 ? -14.404 -1.260 9.319 1.00 90.81 164 ILE A O 1
ATOM 1327 N N . HIS A 1 165 ? -13.820 -2.502 7.548 1.00 92.44 165 HIS A N 1
ATOM 1328 C CA . HIS A 1 165 ? -13.382 -3.639 8.344 1.00 92.44 165 HIS A CA 1
ATOM 1329 C C . HIS A 1 165 ? -12.014 -3.389 8.991 1.00 92.44 165 HIS A C 1
ATOM 1331 O O . HIS A 1 165 ? -11.016 -3.094 8.320 1.00 92.44 165 HIS A O 1
ATOM 1337 N N . PHE A 1 166 ? -11.958 -3.571 10.309 1.00 95.12 166 PHE A N 1
ATOM 1338 C CA . PHE A 1 166 ? -10.722 -3.583 11.079 1.00 95.12 166 PHE A CA 1
ATOM 1339 C C . PHE A 1 166 ? -10.005 -4.928 10.923 1.00 95.12 166 PHE A C 1
ATOM 1341 O O . PHE A 1 166 ? -10.583 -5.979 11.185 1.00 95.12 166 PHE A O 1
ATOM 1348 N N . LYS A 1 167 ? -8.724 -4.906 10.541 1.00 95.50 167 LYS A N 1
ATOM 1349 C CA . LYS A 1 167 ? -7.914 -6.123 10.407 1.00 95.50 167 LYS A CA 1
ATOM 1350 C C . LYS A 1 167 ? -7.135 -6.437 11.681 1.00 95.50 167 LYS A C 1
ATOM 1352 O O . LYS A 1 167 ? -7.270 -7.520 12.240 1.00 95.50 167 LYS A O 1
ATOM 1357 N N . GLU A 1 168 ? -6.240 -5.538 12.081 1.00 95.62 168 GLU A N 1
ATOM 1358 C CA . GLU A 1 168 ? -5.414 -5.706 13.278 1.00 95.62 168 GLU A CA 1
ATOM 1359 C C . GLU A 1 168 ? -4.879 -4.364 13.790 1.00 95.62 168 GLU A C 1
ATOM 1361 O O . GLU A 1 168 ? -4.852 -3.366 13.069 1.00 95.62 168 GLU A O 1
ATOM 1366 N N . LEU A 1 169 ? -4.418 -4.368 15.041 1.00 95.38 169 LEU A N 1
ATOM 1367 C CA . LEU A 1 169 ? -3.687 -3.268 15.659 1.00 95.38 169 LEU A CA 1
ATOM 1368 C C . LEU A 1 169 ? -2.265 -3.741 15.954 1.00 95.38 169 LEU A C 1
ATOM 1370 O O . LEU A 1 169 ? -2.079 -4.776 16.594 1.00 95.38 169 LEU A O 1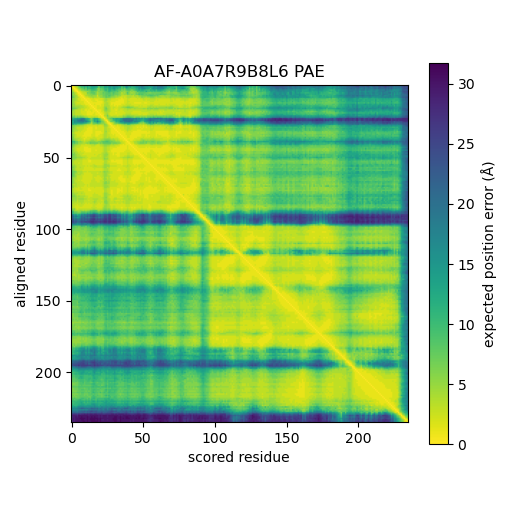
ATOM 1374 N N . ILE A 1 170 ? -1.277 -2.949 15.553 1.00 95.12 170 ILE A N 1
ATOM 1375 C CA . ILE A 1 170 ? 0.102 -3.067 16.025 1.00 95.12 170 ILE A CA 1
ATOM 1376 C C . ILE A 1 170 ? 0.346 -1.880 16.962 1.00 95.12 170 ILE A C 1
ATOM 1378 O O . ILE A 1 170 ? 0.367 -0.728 16.537 1.00 95.12 170 ILE A O 1
ATOM 1382 N N . ASN A 1 171 ? 0.446 -2.167 18.258 1.00 92.62 171 ASN A N 1
ATOM 1383 C CA . ASN A 1 171 ? 0.626 -1.170 19.311 1.00 92.62 171 ASN A CA 1
ATOM 1384 C C . ASN A 1 171 ? 2.060 -1.255 19.833 1.00 92.62 171 ASN A C 1
ATOM 1386 O O . ASN A 1 171 ? 2.452 -2.292 20.366 1.00 92.62 171 ASN A O 1
ATOM 1390 N N . THR A 1 172 ? 2.822 -0.181 19.661 1.00 91.12 172 THR A N 1
ATOM 1391 C CA . THR A 1 172 ? 4.218 -0.078 20.106 1.00 91.12 172 THR A CA 1
ATOM 1392 C C . THR A 1 172 ? 4.342 0.916 21.261 1.00 91.12 172 THR A C 1
ATOM 1394 O O . THR A 1 172 ? 3.345 1.499 21.697 1.00 91.12 172 THR A O 1
ATOM 1397 N N . SER A 1 173 ? 5.555 1.107 21.787 1.00 88.75 173 SER A N 1
ATOM 1398 C CA . SER A 1 173 ? 5.819 2.120 22.819 1.00 88.75 173 SER A CA 1
ATOM 1399 C C . SER A 1 173 ? 5.451 3.527 22.359 1.00 88.75 173 SER A C 1
ATOM 1401 O O . SER A 1 173 ? 4.873 4.272 23.140 1.00 88.75 173 SER A O 1
ATOM 1403 N N . ASP A 1 174 ? 5.724 3.844 21.092 1.00 88.31 174 ASP A N 1
ATOM 1404 C CA . ASP A 1 174 ? 5.724 5.224 20.591 1.00 88.31 174 ASP A CA 1
ATOM 1405 C C . ASP A 1 174 ? 4.680 5.465 19.493 1.00 88.31 174 ASP A C 1
ATOM 1407 O O . ASP A 1 174 ? 4.479 6.593 19.054 1.00 88.31 174 ASP A O 1
ATOM 1411 N N . SER A 1 175 ? 3.994 4.417 19.024 1.00 90.25 175 SER A N 1
ATOM 1412 C CA . SER A 1 175 ? 3.021 4.542 17.935 1.00 90.25 175 SER A CA 1
ATOM 1413 C C . SER A 1 175 ? 1.910 3.494 17.955 1.00 90.25 175 SER A C 1
ATOM 1415 O O . SER A 1 175 ? 2.070 2.374 18.456 1.00 90.25 175 SER A O 1
ATOM 1417 N N . LEU A 1 176 ? 0.784 3.862 17.346 1.00 91.69 176 LEU A N 1
ATOM 1418 C CA . LEU A 1 176 ? -0.349 3.002 17.034 1.00 91.69 176 LEU A CA 1
ATOM 1419 C C . LEU A 1 176 ? -0.468 2.844 15.516 1.00 91.69 176 LEU A C 1
ATOM 1421 O O . LEU A 1 176 ? -0.570 3.810 14.763 1.00 91.69 176 LEU A O 1
ATOM 1425 N N . CYS A 1 177 ? -0.462 1.592 15.072 1.00 93.94 177 CYS A N 1
ATOM 1426 C CA . CYS A 1 177 ? -0.540 1.192 13.674 1.00 93.94 177 CYS A CA 1
ATOM 1427 C C . CYS A 1 177 ? -1.841 0.411 13.452 1.00 93.94 177 CYS A C 1
ATOM 1429 O O . CYS A 1 177 ? -1.950 -0.754 13.842 1.00 93.94 177 CYS A O 1
ATOM 1431 N N . ILE A 1 178 ? -2.836 1.053 12.845 1.00 94.50 178 ILE A N 1
ATOM 1432 C CA . ILE A 1 178 ? -4.183 0.504 12.654 1.00 94.50 178 ILE A CA 1
ATOM 1433 C C . ILE A 1 178 ? -4.307 -0.009 11.218 1.00 94.50 178 ILE A C 1
ATOM 1435 O O . ILE A 1 178 ? -4.213 0.770 10.268 1.00 94.50 178 ILE A O 1
ATOM 1439 N N . LEU A 1 179 ? -4.513 -1.317 11.052 1.00 96.19 179 LEU A N 1
ATOM 1440 C CA . LEU A 1 179 ? -4.692 -1.949 9.745 1.00 96.19 179 LEU A CA 1
ATOM 1441 C C . LEU A 1 179 ? -6.183 -2.061 9.433 1.00 96.19 179 LEU A C 1
ATOM 1443 O O . LEU A 1 179 ? -6.930 -2.729 10.148 1.00 96.19 179 LEU A O 1
ATOM 1447 N N . LEU A 1 180 ? -6.591 -1.452 8.327 1.00 95.12 180 LEU A N 1
ATOM 1448 C CA . LEU A 1 180 ? -7.967 -1.395 7.844 1.00 95.12 180 LEU A CA 1
ATOM 1449 C C . LEU A 1 180 ? -8.056 -2.009 6.446 1.00 95.12 180 LEU A C 1
ATOM 1451 O O . LEU A 1 180 ? -7.055 -2.109 5.726 1.00 95.12 180 LEU A O 1
ATOM 1455 N N . GLU A 1 181 ? -9.249 -2.431 6.037 1.00 93.56 181 GLU A N 1
ATOM 1456 C CA . GLU A 1 181 ? -9.467 -2.818 4.645 1.00 93.56 181 GLU A CA 1
ATOM 1457 C C . GLU A 1 181 ? -9.141 -1.674 3.669 1.00 93.56 181 GLU A C 1
ATOM 1459 O O . GLU A 1 181 ? -9.321 -0.491 3.960 1.00 93.56 181 GLU A O 1
ATOM 1464 N N . MET A 1 182 ? -8.617 -2.032 2.495 1.00 91.62 182 MET A N 1
ATOM 1465 C CA . MET A 1 182 ? -8.291 -1.056 1.460 1.00 91.62 182 MET A CA 1
ATOM 1466 C C . MET A 1 182 ? -9.518 -0.768 0.593 1.00 91.62 182 MET A C 1
ATOM 1468 O O . MET A 1 182 ? -9.959 -1.628 -0.170 1.00 91.62 182 MET A O 1
ATOM 1472 N N . MET A 1 183 ? -10.000 0.472 0.635 1.00 86.75 183 MET A N 1
ATOM 1473 C CA . MET A 1 183 ? -11.077 0.959 -0.228 1.00 86.75 183 MET A CA 1
ATOM 1474 C C . MET A 1 183 ? -10.528 1.417 -1.590 1.00 86.75 183 MET A C 1
ATOM 1476 O O . MET A 1 183 ? -10.048 2.536 -1.740 1.00 86.75 183 MET A O 1
ATOM 1480 N N . GLU A 1 184 ? -10.602 0.558 -2.611 1.00 77.38 184 GLU A N 1
ATOM 1481 C CA . GLU A 1 184 ? -10.079 0.860 -3.962 1.00 77.38 184 GLU A CA 1
ATOM 1482 C C . GLU A 1 184 ? -10.934 1.873 -4.750 1.00 77.38 184 GLU A C 1
ATOM 1484 O O . GLU A 1 184 ? -10.516 2.363 -5.797 1.00 77.38 184 GLU A O 1
ATOM 1489 N N . GLY A 1 185 ? -12.133 2.193 -4.256 1.00 71.56 185 GLY A N 1
ATOM 1490 C CA . GLY A 1 185 ? -13.086 3.073 -4.932 1.00 71.56 185 GLY A CA 1
ATOM 1491 C C . GLY A 1 185 ? -12.725 4.562 -4.924 1.00 71.56 185 GLY A C 1
ATOM 1492 O O . GLY A 1 185 ? -13.370 5.323 -5.650 1.00 71.56 185 GLY A O 1
ATOM 1493 N N . GLY A 1 186 ? -11.723 4.969 -4.144 1.00 72.69 186 GLY A N 1
ATOM 1494 C CA . GLY A 1 186 ? -11.449 6.378 -3.884 1.00 72.69 186 GLY A CA 1
ATOM 1495 C C . GLY A 1 186 ? -12.575 7.052 -3.097 1.00 72.69 186 GLY A C 1
ATOM 1496 O O . GLY A 1 186 ? -13.510 6.402 -2.625 1.00 72.69 186 GLY A O 1
ATOM 1497 N N . ASP A 1 187 ? -12.462 8.366 -2.956 1.00 72.75 187 ASP A N 1
ATOM 1498 C CA . ASP A 1 187 ? -13.427 9.181 -2.228 1.00 72.75 187 ASP A CA 1
ATOM 1499 C C . ASP A 1 187 ? -14.702 9.428 -3.050 1.00 72.75 187 ASP A C 1
ATOM 1501 O O . ASP A 1 187 ? -14.659 9.581 -4.274 1.00 72.75 187 ASP A O 1
ATOM 1505 N N . LEU A 1 188 ? -15.849 9.481 -2.369 1.00 73.94 188 LEU A N 1
ATOM 1506 C CA . LEU A 1 188 ? -17.134 9.778 -2.991 1.00 73.94 188 LEU A CA 1
ATOM 1507 C C . LEU A 1 188 ? -17.159 11.209 -3.545 1.00 73.94 188 LEU A C 1
ATOM 1509 O O . LEU A 1 188 ? -17.742 11.422 -4.606 1.00 73.94 188 LEU A O 1
ATOM 1513 N N . TYR A 1 189 ? -16.480 12.159 -2.894 1.00 70.38 189 TYR A N 1
ATOM 1514 C CA . TYR A 1 189 ? -16.348 13.527 -3.400 1.00 70.38 189 TYR A CA 1
ATOM 1515 C C . TYR A 1 189 ? -15.680 13.583 -4.775 1.00 70.38 189 TYR A C 1
ATOM 1517 O O . TYR A 1 189 ? -16.192 14.232 -5.677 1.00 70.38 189 TYR A O 1
ATOM 1525 N N . ALA A 1 190 ? -14.594 12.832 -4.984 1.00 68.31 190 ALA A N 1
ATOM 1526 C CA . ALA A 1 190 ? -13.905 12.783 -6.277 1.00 68.31 190 ALA A CA 1
ATOM 1527 C C . ALA A 1 190 ? -14.795 12.248 -7.419 1.00 68.31 190 ALA A C 1
ATOM 1529 O O . ALA A 1 190 ? -14.456 12.387 -8.592 1.00 68.31 190 ALA A O 1
ATOM 1530 N N . ARG A 1 191 ? -15.928 11.618 -7.084 1.00 69.06 191 ARG A N 1
ATOM 1531 C CA . ARG A 1 191 ? -16.939 11.149 -8.041 1.00 69.06 191 ARG A CA 1
ATOM 1532 C C . ARG A 1 191 ? -18.084 12.142 -8.246 1.00 69.06 191 ARG A C 1
ATOM 1534 O O . ARG A 1 191 ? -18.881 11.941 -9.156 1.00 69.06 191 ARG A O 1
ATOM 1541 N N . ILE A 1 192 ? -18.188 13.161 -7.397 1.00 70.19 192 ILE A N 1
ATOM 1542 C CA . ILE A 1 192 ? -19.165 14.244 -7.478 1.00 70.19 192 ILE A CA 1
ATOM 1543 C C . ILE A 1 192 ? -18.411 15.468 -8.011 1.00 70.19 192 ILE A C 1
ATOM 1545 O O . ILE A 1 192 ? -17.951 16.321 -7.259 1.00 70.19 192 ILE A O 1
ATOM 1549 N N . ASP A 1 193 ? -18.247 15.518 -9.330 1.00 63.44 193 ASP A N 1
ATOM 1550 C CA . ASP A 1 193 ? -17.660 16.655 -10.046 1.00 63.44 193 ASP A CA 1
ATOM 1551 C C . ASP A 1 193 ? -18.806 17.558 -10.547 1.00 63.44 193 ASP A C 1
ATOM 1553 O O . ASP A 1 193 ? -19.825 17.024 -11.002 1.00 63.44 193 ASP A O 1
ATOM 1557 N N . PRO A 1 194 ? -18.704 18.900 -10.496 1.00 59.03 194 PRO A N 1
ATOM 1558 C CA . PRO A 1 194 ? -19.645 19.783 -11.187 1.00 59.03 194 PRO A CA 1
ATOM 1559 C C . PRO A 1 194 ? -19.916 19.416 -12.660 1.00 59.03 194 PRO A C 1
ATOM 1561 O O . PRO A 1 194 ? -21.024 19.668 -13.134 1.00 59.03 194 PRO A O 1
ATOM 1564 N N . GLU A 1 195 ? -18.974 18.790 -13.375 1.00 62.84 195 GLU A N 1
ATOM 1565 C CA . GLU A 1 195 ? -19.187 18.322 -14.757 1.00 62.84 195 GLU A CA 1
ATOM 1566 C C . GLU A 1 195 ? -19.710 16.877 -14.872 1.00 62.84 195 GLU A C 1
ATOM 1568 O O . GLU A 1 195 ? -20.088 16.438 -15.961 1.00 62.84 195 GLU A O 1
ATOM 1573 N N . ASN A 1 196 ? -19.784 16.127 -13.767 1.00 64.56 196 ASN A N 1
ATOM 1574 C CA . ASN A 1 196 ? -20.194 14.723 -13.755 1.00 64.56 196 ASN A CA 1
ATOM 1575 C C . ASN A 1 196 ? -21.162 14.447 -12.595 1.00 64.56 196 ASN A C 1
ATOM 1577 O O . ASN A 1 196 ? -20.771 14.121 -11.473 1.00 64.56 196 ASN A O 1
ATOM 1581 N N . THR A 1 197 ? -22.459 14.582 -12.873 1.00 70.31 197 THR A N 1
ATOM 1582 C CA . THR A 1 197 ? -23.505 14.312 -11.882 1.00 70.31 197 THR A CA 1
ATOM 1583 C C . THR A 1 197 ? -23.780 12.814 -11.780 1.00 70.31 197 THR A C 1
ATOM 1585 O O . THR A 1 197 ? -24.002 12.120 -12.774 1.00 70.31 197 THR A O 1
ATOM 1588 N N . LEU A 1 198 ? -23.785 12.295 -10.550 1.00 79.38 198 LEU A N 1
ATOM 1589 C CA . LEU A 1 198 ? -24.220 10.926 -10.292 1.00 79.38 198 LEU A CA 1
ATOM 1590 C C . LEU A 1 198 ? -25.708 10.792 -10.634 1.00 79.38 198 LEU A C 1
ATOM 1592 O O . LEU A 1 198 ? -26.522 11.627 -10.241 1.00 79.38 198 LEU A O 1
ATOM 1596 N N . THR A 1 199 ? -26.069 9.717 -11.337 1.00 87.31 199 THR A N 1
ATOM 1597 C CA . THR A 1 199 ? -27.478 9.427 -11.634 1.00 87.31 199 THR A CA 1
ATOM 1598 C C . THR A 1 199 ? -28.274 9.221 -10.344 1.00 87.31 199 THR A C 1
ATOM 1600 O O . THR A 1 199 ? -27.727 8.775 -9.330 1.00 87.31 199 THR A O 1
ATOM 1603 N N . GLU A 1 200 ? -29.578 9.496 -10.386 1.00 87.69 200 GLU A N 1
ATOM 1604 C CA . GLU A 1 200 ? -30.466 9.292 -9.237 1.00 87.69 200 GLU A CA 1
ATOM 1605 C C . GLU A 1 200 ? -30.406 7.846 -8.716 1.00 87.69 200 GLU A C 1
ATOM 1607 O O . GLU A 1 200 ? -30.392 7.619 -7.507 1.00 87.69 200 GLU A O 1
ATOM 1612 N N . ASP A 1 201 ? -30.297 6.865 -9.613 1.00 89.50 201 ASP A N 1
ATOM 1613 C CA . ASP A 1 201 ? -30.201 5.451 -9.244 1.00 89.50 201 ASP A CA 1
ATOM 1614 C C . ASP A 1 201 ? -28.886 5.131 -8.519 1.00 89.50 201 ASP A C 1
ATOM 1616 O O . ASP A 1 201 ? -28.889 4.439 -7.497 1.00 89.50 201 ASP A O 1
ATOM 1620 N N . THR A 1 202 ? -27.765 5.696 -8.979 1.00 87.12 202 THR A N 1
ATOM 1621 C CA . THR A 1 202 ? -26.475 5.582 -8.282 1.00 87.12 202 THR A CA 1
ATOM 1622 C C . THR A 1 202 ? -26.538 6.231 -6.898 1.00 87.12 202 THR A C 1
ATOM 1624 O O . THR A 1 202 ? -26.070 5.649 -5.917 1.00 87.12 202 THR A O 1
ATOM 1627 N N . LEU A 1 203 ? -27.143 7.418 -6.795 1.00 86.88 203 LEU A N 1
ATOM 1628 C CA . LEU A 1 203 ? -27.296 8.138 -5.529 1.00 86.88 203 LEU A CA 1
ATOM 1629 C C . LEU A 1 203 ? -28.175 7.377 -4.535 1.00 86.88 203 LEU A C 1
ATOM 1631 O O . LEU A 1 203 ? -27.813 7.280 -3.364 1.00 86.88 203 LEU A O 1
ATOM 1635 N N . LYS A 1 204 ? -29.288 6.786 -4.988 1.00 91.62 204 LYS A N 1
ATOM 1636 C CA . LYS A 1 204 ? -30.149 5.930 -4.156 1.00 91.62 204 LYS A CA 1
ATOM 1637 C C . LYS A 1 204 ? -29.369 4.765 -3.555 1.00 91.62 204 LYS A C 1
ATOM 1639 O O . LYS A 1 204 ? -29.537 4.476 -2.372 1.00 91.62 204 LYS A O 1
ATOM 1644 N N . LEU A 1 205 ? -28.504 4.122 -4.343 1.00 90.19 205 LEU A N 1
ATOM 1645 C CA . LEU A 1 205 ? -27.681 3.013 -3.862 1.00 90.19 205 LEU A CA 1
ATOM 1646 C C . LEU A 1 205 ? -26.680 3.470 -2.793 1.00 90.19 205 LEU A C 1
ATOM 1648 O O . LEU A 1 205 ? -26.604 2.853 -1.733 1.00 90.19 205 LEU A O 1
ATOM 1652 N N . ILE A 1 206 ? -25.957 4.565 -3.040 1.00 88.44 206 ILE A N 1
ATOM 1653 C CA . ILE A 1 206 ? -25.005 5.134 -2.073 1.00 88.44 206 ILE A CA 1
ATOM 1654 C C . ILE A 1 206 ? -25.728 5.525 -0.781 1.00 88.44 206 ILE A C 1
ATOM 1656 O O . ILE A 1 206 ? -25.287 5.187 0.314 1.00 88.44 206 ILE A O 1
ATOM 1660 N N . PHE A 1 207 ? -26.874 6.197 -0.898 1.00 90.19 207 PHE A N 1
ATOM 1661 C CA . PHE A 1 207 ? -27.667 6.609 0.254 1.00 90.19 207 PHE A CA 1
ATOM 1662 C C . PHE A 1 207 ? -28.158 5.404 1.065 1.00 90.19 207 PHE A C 1
ATOM 1664 O O . PHE A 1 207 ? -28.052 5.407 2.290 1.00 90.19 207 PHE A O 1
ATOM 1671 N N . PHE A 1 208 ? -28.627 4.346 0.397 1.00 93.94 208 PHE A N 1
ATOM 1672 C CA . PHE A 1 208 ? -29.008 3.095 1.050 1.00 93.94 208 PHE A CA 1
ATOM 1673 C C . PHE A 1 208 ? -27.842 2.476 1.835 1.00 93.94 208 PHE A C 1
ATOM 1675 O O . PHE A 1 208 ? -28.016 2.115 3.000 1.00 93.94 208 PHE A O 1
ATOM 1682 N N . GLN A 1 209 ? -26.653 2.394 1.229 1.00 92.06 209 GLN A N 1
ATOM 1683 C CA . GLN A 1 209 ? -25.455 1.854 1.880 1.00 92.06 209 GLN A CA 1
ATOM 1684 C C . GLN A 1 209 ? -25.082 2.663 3.128 1.00 92.06 209 GLN A C 1
ATOM 1686 O O . GLN A 1 209 ? -24.897 2.087 4.203 1.00 92.06 209 GLN A O 1
ATOM 1691 N N . THR A 1 210 ? -25.065 3.994 3.010 1.00 91.88 210 THR A N 1
ATOM 1692 C CA . THR A 1 210 ? -24.778 4.917 4.115 1.00 91.88 210 THR A CA 1
ATOM 1693 C C . THR A 1 210 ? -25.791 4.775 5.248 1.00 91.88 210 THR A C 1
ATOM 1695 O O . THR A 1 210 ? -25.408 4.602 6.401 1.00 91.88 210 THR A O 1
ATOM 1698 N N . VAL A 1 211 ? -27.093 4.797 4.947 1.00 94.31 211 VAL A N 1
ATOM 1699 C CA . VAL A 1 211 ? -28.150 4.674 5.966 1.00 94.31 211 VAL A CA 1
ATOM 1700 C C . VAL A 1 211 ? -28.104 3.307 6.647 1.00 94.31 211 VAL A C 1
ATOM 1702 O O . VAL A 1 211 ? -28.280 3.233 7.862 1.00 94.31 211 VAL A O 1
ATOM 1705 N N . SER A 1 212 ? -27.823 2.233 5.903 1.00 95.75 212 SER A N 1
ATOM 1706 C CA . SER A 1 212 ? -27.646 0.893 6.471 1.00 95.75 212 SER A CA 1
ATOM 1707 C C . SER A 1 212 ? -26.463 0.845 7.442 1.00 95.75 212 SER A C 1
ATOM 1709 O O . SER A 1 212 ? -26.611 0.331 8.549 1.00 95.75 212 SER A O 1
ATOM 1711 N N . ALA A 1 213 ? -25.317 1.431 7.075 1.00 93.88 213 ALA A N 1
ATOM 1712 C CA . ALA A 1 213 ? -24.150 1.534 7.954 1.00 93.88 213 ALA A CA 1
ATOM 1713 C C . ALA A 1 213 ? -24.450 2.351 9.220 1.00 93.88 213 ALA A C 1
ATOM 1715 O O . ALA A 1 213 ? -24.160 1.912 10.329 1.00 93.88 213 ALA A O 1
ATOM 1716 N N . VAL A 1 214 ? -25.088 3.515 9.071 1.00 94.50 214 VAL A N 1
ATOM 1717 C CA . VAL A 1 214 ? -25.459 4.389 10.196 1.00 94.50 214 VAL A CA 1
ATOM 1718 C C . VAL A 1 214 ? -26.441 3.702 11.132 1.00 94.50 214 VAL A C 1
ATOM 1720 O O . VAL A 1 214 ? -26.262 3.747 12.347 1.00 94.50 214 VAL A O 1
ATOM 1723 N N . LYS A 1 215 ? -27.458 3.032 10.581 1.00 96.25 215 LYS A N 1
ATOM 1724 C CA . LYS A 1 215 ? -28.398 2.243 11.375 1.00 96.25 215 LYS A CA 1
ATOM 1725 C C . LYS A 1 215 ? -27.661 1.183 12.189 1.00 96.25 215 LYS A C 1
ATOM 1727 O O . LYS A 1 215 ? -27.914 1.077 13.383 1.00 96.25 215 LYS A O 1
ATOM 1732 N N . TYR A 1 216 ? -26.751 0.439 11.564 1.00 96.19 216 TYR A N 1
ATOM 1733 C CA . TYR A 1 216 ? -25.948 -0.560 12.259 1.00 96.19 216 TYR A CA 1
ATOM 1734 C C . TYR A 1 216 ? -25.142 0.053 13.416 1.00 96.19 216 TYR A C 1
ATOM 1736 O O . TYR A 1 216 ? -25.219 -0.450 14.534 1.00 96.19 216 TYR A O 1
ATOM 1744 N N . LEU A 1 217 ? -24.445 1.175 13.191 1.00 94.19 217 LEU A N 1
ATOM 1745 C CA . LEU A 1 217 ? -23.712 1.876 14.255 1.00 94.19 217 LEU A CA 1
ATOM 1746 C C . LEU A 1 217 ? -24.640 2.283 15.407 1.00 94.19 217 LEU A C 1
ATOM 1748 O O . LEU A 1 217 ? -24.321 2.048 16.572 1.00 94.19 217 LEU A O 1
ATOM 1752 N N . HIS A 1 218 ? -25.811 2.839 15.089 1.00 95.75 218 HIS A N 1
ATOM 1753 C CA . HIS A 1 218 ? -26.796 3.241 16.091 1.00 95.75 218 HIS A CA 1
ATOM 1754 C C . HIS A 1 218 ? -27.348 2.049 16.883 1.00 95.75 218 HIS A C 1
ATOM 1756 O O . HIS A 1 218 ? -27.501 2.157 18.098 1.00 95.75 218 HIS A O 1
ATOM 1762 N N . ASP A 1 219 ? -27.594 0.910 16.231 1.00 95.81 219 ASP A N 1
ATOM 1763 C CA . ASP A 1 219 ? -28.029 -0.325 16.895 1.00 95.81 219 ASP A CA 1
ATOM 1764 C C . ASP A 1 219 ? -26.945 -0.866 17.859 1.00 95.81 219 ASP A C 1
ATOM 1766 O O . ASP A 1 219 ? -27.276 -1.511 18.852 1.00 95.81 219 ASP A O 1
ATOM 1770 N N . GLN A 1 220 ? -25.663 -0.556 17.616 1.00 93.19 220 GLN A N 1
ATOM 1771 C CA . GLN A 1 220 ? -24.535 -0.835 18.523 1.00 93.19 220 GLN A CA 1
ATOM 1772 C C . GLN A 1 220 ? -24.304 0.265 19.581 1.00 93.19 220 GLN A C 1
ATOM 1774 O O . GLN A 1 220 ? -23.336 0.210 20.338 1.00 93.19 220 GLN A O 1
ATOM 1779 N N . GLY A 1 221 ? -25.164 1.287 19.647 1.00 92.38 221 GLY A N 1
ATOM 1780 C CA . GLY A 1 221 ? -25.018 2.411 20.578 1.00 92.38 221 GLY A CA 1
ATOM 1781 C C . GLY A 1 221 ? -23.884 3.381 20.224 1.00 92.38 221 GLY A C 1
ATOM 1782 O O . GLY A 1 221 ? -23.446 4.152 21.078 1.00 92.38 221 GLY A O 1
ATOM 1783 N N . ILE A 1 222 ? -23.402 3.360 18.978 1.00 91.25 222 ILE A N 1
ATOM 1784 C CA . ILE A 1 222 ? -22.298 4.190 18.489 1.00 91.25 222 ILE A CA 1
ATOM 1785 C C . ILE A 1 222 ? -22.851 5.305 17.605 1.00 91.25 222 ILE A C 1
ATOM 1787 O O . ILE A 1 222 ? -23.605 5.065 16.668 1.00 91.25 222 ILE A O 1
ATOM 1791 N N . THR A 1 223 ? -22.432 6.544 17.854 1.00 87.62 223 THR A N 1
ATOM 1792 C CA . THR A 1 223 ? -22.696 7.676 16.955 1.00 87.62 223 THR A CA 1
ATOM 1793 C C . THR A 1 223 ? -21.427 8.003 16.175 1.00 87.62 223 THR A C 1
ATOM 1795 O O . THR A 1 223 ? -20.400 8.263 16.794 1.00 87.62 223 THR A O 1
ATOM 1798 N N . HIS A 1 224 ? -21.494 8.045 14.839 1.00 85.19 224 HIS A N 1
ATOM 1799 C CA . HIS A 1 224 ? -20.318 8.300 13.988 1.00 85.19 224 HIS A CA 1
ATOM 1800 C C . HIS A 1 224 ? -19.676 9.681 14.226 1.00 85.19 224 HIS A C 1
ATOM 1802 O O . HIS A 1 224 ? -18.460 9.815 14.210 1.00 85.19 224 HIS A O 1
ATOM 1808 N N . ARG A 1 225 ? -20.497 10.715 14.463 1.00 80.75 225 ARG A N 1
ATOM 1809 C CA . ARG A 1 225 ? -20.114 12.116 14.761 1.00 80.75 225 ARG A CA 1
ATOM 1810 C C . ARG A 1 225 ? -19.348 12.898 13.681 1.00 80.75 225 ARG A C 1
ATOM 1812 O O . ARG A 1 225 ? -19.440 14.116 13.720 1.00 80.75 225 ARG A O 1
ATOM 1819 N N . ASP A 1 226 ? -18.702 12.257 12.707 1.00 77.75 226 ASP A N 1
ATOM 1820 C CA . ASP A 1 226 ? -18.050 12.945 11.566 1.00 77.75 226 ASP A CA 1
ATOM 1821 C C . ASP A 1 226 ? -18.494 12.383 10.203 1.00 77.75 226 ASP A C 1
ATOM 1823 O O . ASP A 1 226 ? -17.689 11.975 9.371 1.00 77.75 226 ASP A O 1
ATOM 1827 N N . LEU A 1 227 ? -19.809 12.232 9.998 1.00 75.38 227 LEU A N 1
ATOM 1828 C CA . LEU A 1 227 ? -20.330 11.676 8.746 1.00 75.38 227 LEU A CA 1
ATOM 1829 C C . LEU A 1 227 ? -20.358 12.764 7.667 1.00 75.38 227 LEU A C 1
ATOM 1831 O O . LEU A 1 227 ? -21.237 13.625 7.662 1.00 75.38 227 LEU A O 1
ATOM 1835 N N . LYS A 1 228 ? -19.382 12.710 6.760 1.00 70.88 228 LYS A N 1
ATOM 1836 C CA . LYS A 1 228 ? -19.189 13.661 5.661 1.00 70.88 228 LYS A CA 1
ATOM 1837 C C . LYS A 1 228 ? -18.879 12.932 4.356 1.00 70.88 228 LYS A C 1
ATOM 1839 O O . LYS A 1 228 ? -18.368 11.821 4.368 1.00 70.88 228 LYS A O 1
ATOM 1844 N N . VAL A 1 229 ? -19.121 13.601 3.232 1.00 58.72 229 VAL A N 1
ATOM 1845 C CA . VAL A 1 229 ? -18.749 13.136 1.876 1.00 58.72 229 VAL A CA 1
ATOM 1846 C C . VAL A 1 229 ? -17.238 13.342 1.589 1.00 58.72 229 VAL A C 1
ATOM 1848 O O . VAL A 1 229 ? -16.782 13.056 0.496 1.00 58.72 229 VAL A O 1
ATOM 1851 N N . SER A 1 230 ? -16.485 13.762 2.618 1.00 50.50 230 SER A N 1
ATOM 1852 C CA . SER A 1 230 ? -15.102 14.281 2.686 1.00 50.50 230 SER A CA 1
ATOM 1853 C C . SER A 1 230 ? -14.890 15.705 2.137 1.00 50.50 230 SER A C 1
ATOM 1855 O O . SER A 1 230 ? -15.176 16.003 0.987 1.00 50.50 230 SER A O 1
ATOM 1857 N N . LEU A 1 231 ? -14.342 16.577 2.995 1.00 44.06 231 LEU A N 1
ATOM 1858 C CA . LEU A 1 231 ? -13.806 17.925 2.749 1.00 44.06 231 LEU A CA 1
ATOM 1859 C C . LEU A 1 231 ? -12.478 18.004 3.526 1.00 44.06 231 LEU A C 1
ATOM 1861 O O . LEU A 1 231 ? -12.487 17.825 4.747 1.00 44.06 231 LEU A O 1
ATOM 1865 N N . SER A 1 232 ? -11.368 18.236 2.822 1.00 29.73 232 SER A N 1
ATOM 1866 C CA . SER A 1 232 ? -10.046 18.651 3.341 1.00 29.73 232 SER A CA 1
ATOM 1867 C C . SER A 1 232 ? -9.157 18.922 2.113 1.00 29.73 232 SER A C 1
ATOM 1869 O O . SER A 1 232 ? -8.862 17.973 1.394 1.00 29.73 232 SER A O 1
ATOM 1871 N N . PHE A 1 233 ? -8.786 20.146 1.720 1.00 29.25 233 PHE A N 1
ATOM 1872 C CA . PHE A 1 233 ? -8.344 21.322 2.483 1.00 29.25 233 PHE A CA 1
ATOM 1873 C C . PHE A 1 233 ? -8.936 22.660 1.980 1.00 29.25 233 PHE A C 1
ATOM 1875 O O . PHE A 1 233 ? -9.371 22.776 0.836 1.00 29.25 233 PHE A O 1
ATOM 1882 N N . GLU A 1 234 ? -8.921 23.650 2.880 1.00 25.31 234 GLU A N 1
ATOM 1883 C CA . GLU A 1 234 ? -9.091 25.097 2.651 1.00 25.31 234 GLU A CA 1
ATOM 1884 C C . GLU A 1 234 ? -7.925 25.709 1.820 1.00 25.31 234 GLU A C 1
ATOM 1886 O O . GLU A 1 234 ? -6.910 25.030 1.657 1.00 25.31 234 GLU A O 1
ATOM 1891 N N . PRO A 1 235 ? -8.094 26.928 1.250 1.00 31.02 235 PRO A N 1
ATOM 1892 C CA . PRO A 1 235 ? -7.413 27.418 0.035 1.00 31.02 235 PRO A CA 1
ATOM 1893 C C . PRO A 1 235 ? -5.897 27.634 0.106 1.00 31.02 235 PRO A C 1
ATOM 1895 O O . PRO A 1 235 ? -5.362 27.906 1.204 1.00 31.02 235 PRO A O 1
#

Solvent-accessible surface area (backbone atoms only — not comparable to full-atom values): 13971 Å² total; per-residue (Å²): 138,86,87,78,83,84,84,63,63,60,40,38,32,17,55,43,98,36,80,44,61,52,71,94,84,48,86,72,50,29,47,58,21,34,35,44,33,63,56,95,85,40,45,32,39,36,24,57,25,86,48,42,38,16,53,72,62,43,74,60,42,67,81,30,74,45,80,60,52,71,63,37,36,34,13,50,58,42,56,82,45,68,74,44,69,42,77,61,98,69,63,93,75,74,76,72,81,81,66,55,68,77,50,56,76,49,31,47,77,58,56,76,76,45,78,55,100,84,33,39,26,26,39,28,29,34,69,85,80,68,46,68,28,30,36,40,40,29,75,64,43,89,92,47,44,69,62,52,52,48,51,50,57,52,41,71,72,53,84,50,100,64,45,85,44,58,72,52,75,50,79,57,96,59,33,42,37,42,33,30,60,56,76,87,80,66,59,65,39,83,59,59,41,100,91,39,79,72,50,70,69,58,47,52,52,53,50,50,42,51,51,52,33,52,49,52,36,48,77,71,74,43,77,84,90,74,88,69,68,71,88,88,81,83,136

Foldseek 3Di:
DDDDDDPDQKWWEWCADTPHHDPPPCPQTDNGAWMWGQDPNFIKIAGQHPLFKDWCQHTQDHRGMDTDDAQIFIAGNGSVRRDDGDHDPDGPPPPDPVDDVVCVVQWGWHDFPDQDPQATWTWIAGPVPRAIWIKGKHWDDVVCNVVVVVVVVLQCPDDDPLDKHWDDWDDDPTIIITIIHDDPPPAQVVQPDPVHHDDPVRVVVVVVSVVVRQVRCVVVVHHPVDDDSDDDDDD

Organism: Timema shepardi (NCBI:txid629360)

Mean predicted aligned error: 8.51 Å

Sequence (235 aa):
MIFSEMRKDEYCVGREGCDLILPEKTANVSRKHFSVSRVDGRIVLKDWSLNGTYVNGTEVGKDRTVPLRHNDLIALVSPEMKTFVFMTTKDAKGHHDYHPDEVKEKYLVSFVIGEGGYGQVSLVFDKKTRKKYALKYVEKDPEIEDSLMMEVKILQQLDHPFVIHFKELINTSDSLCILLEMMEGGDLYARIDPENTLTEDTLKLIFFQTVSAVKYLHDQGITHRDLKVSLSFEP

pLDDT: mean 84.97, std 14.06, range [25.31, 97.94]

InterPro domains:
  IPR000253 Forkhead-associated (FHA) domain [PF00498] (11-76)
  IPR000253 Forkhead-associated (FHA) domain [PS50006] (3-60)
  IPR000253 Forkhead-associated (FHA) domain [SM00240] (10-60)
  IPR000719 Protein kinase domain [PF00069] (112-229)
  IPR000719 Protein kinase domain [PS50011] (107-235)
  IPR000719 Protein kinase domain [SM00220] (107-233)
  IPR008984 SMAD/FHA domain superfamily [SSF49879] (4-87)
  IPR011009 Protein kinase-like domain superfamily [SSF56112] (100-229)
  IPR017441 Protein kinase, ATP binding site [PS00107] (113-136)
  IPR051131 NEK Ser/Thr protein kinase family, NIMA subfamily [PTHR44899] (105-228)

Secondary structure (DSSP, 8-state):
-------SSEEEEESSSSSEEPPTT-TTS-SS-EEEEEETTEEEEEE--SS-EEETTEE--TT-EEE--TT-EEEESSTT-EEEE---SS-TT-----S-HHHHHHEEEEEEEEEETTEEEEEEEETTT--EEEEEEEE--TTTHHHHHHHHHHHTT---TTSPPEEEEEE-SSEEEEEEE--TT--SGGG-BTTBPPPHHHHHHHHHHHHHHHHHHHHTT---S---S------